Protein AF-A0A356B418-F1 (afdb_monomer)

Structure (mmCIF, N/CA/C/O backbone):
data_AF-A0A356B418-F1
#
_entry.id   AF-A0A356B418-F1
#
loop_
_atom_site.group_PDB
_atom_site.id
_atom_site.type_symbol
_atom_site.label_atom_id
_atom_site.label_alt_id
_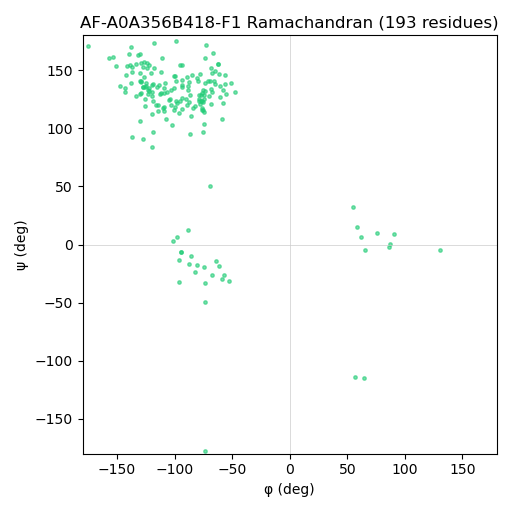atom_site.label_comp_id
_atom_site.label_asym_id
_atom_site.label_entity_id
_atom_site.label_seq_id
_atom_site.pdbx_PDB_ins_code
_atom_site.Cartn_x
_atom_site.Cartn_y
_atom_site.Cartn_z
_atom_site.occupancy
_atom_site.B_iso_or_equiv
_atom_site.auth_seq_id
_atom_site.auth_comp_id
_atom_site.auth_asym_id
_atom_site.auth_atom_id
_atom_site.pdbx_PDB_model_num
ATOM 1 N N . PHE A 1 1 ? 49.178 5.868 -54.371 1.00 45.69 1 PHE A N 1
ATOM 2 C CA . PHE A 1 1 ? 48.412 4.613 -54.478 1.00 45.69 1 PHE A CA 1
ATOM 3 C C . PHE A 1 1 ? 46.980 4.953 -54.836 1.00 45.69 1 PHE A C 1
ATOM 5 O O . PHE A 1 1 ? 46.261 5.491 -54.008 1.00 45.69 1 PHE A O 1
ATOM 12 N N . THR A 1 2 ? 46.600 4.719 -56.085 1.00 44.03 2 THR A N 1
ATOM 13 C CA . THR A 1 2 ? 45.225 4.860 -56.580 1.00 44.03 2 THR A CA 1
ATOM 14 C C . THR A 1 2 ? 44.569 3.477 -56.507 1.00 44.03 2 THR A C 1
ATOM 16 O O . THR A 1 2 ? 45.149 2.534 -57.048 1.00 44.03 2 THR A O 1
ATOM 19 N N . PRO A 1 3 ? 43.433 3.292 -55.813 1.00 44.28 3 PRO A N 1
ATOM 20 C CA . PRO A 1 3 ? 42.798 1.981 -55.728 1.00 44.28 3 PRO A CA 1
ATOM 21 C C . PRO A 1 3 ? 42.121 1.616 -57.060 1.00 44.28 3 PRO A C 1
ATOM 23 O O . PRO A 1 3 ? 41.514 2.466 -57.711 1.00 44.28 3 PRO A O 1
ATOM 26 N N . LEU A 1 4 ? 42.248 0.348 -57.464 1.00 53.03 4 LEU A N 1
ATOM 27 C CA . LEU A 1 4 ? 41.616 -0.218 -58.661 1.00 53.03 4 LEU A CA 1
ATOM 28 C C . LEU A 1 4 ? 40.089 -0.360 -58.474 1.00 53.03 4 LEU A C 1
ATOM 30 O O . LEU A 1 4 ? 39.650 -0.779 -57.399 1.00 53.03 4 LEU A O 1
ATOM 34 N N . PRO A 1 5 ? 39.275 -0.072 -59.508 1.00 50.38 5 PRO A N 1
ATOM 35 C CA . PRO A 1 5 ? 37.829 -0.248 -59.457 1.00 50.38 5 PRO A CA 1
ATOM 36 C C . PRO A 1 5 ? 37.455 -1.730 -59.624 1.00 50.38 5 PRO A C 1
ATOM 38 O O . PRO A 1 5 ? 37.890 -2.372 -60.577 1.00 50.38 5 PRO A O 1
ATOM 41 N N . GLY A 1 6 ? 36.632 -2.266 -58.713 1.00 58.12 6 GLY A N 1
ATOM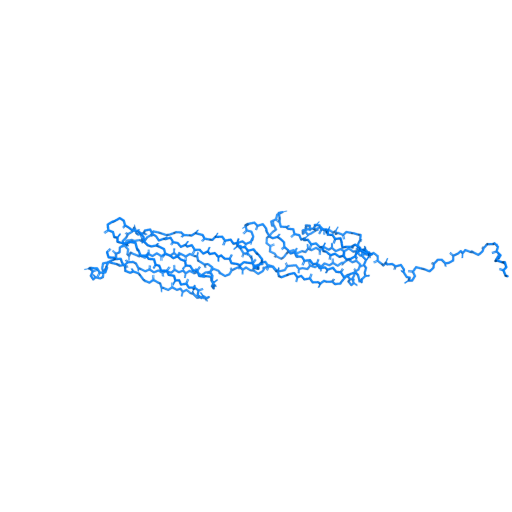 42 C CA . GLY A 1 6 ? 35.986 -3.579 -58.883 1.00 58.12 6 GLY A CA 1
ATOM 43 C C . GLY A 1 6 ? 36.087 -4.573 -57.721 1.00 58.12 6 GLY A C 1
ATOM 44 O O . GLY A 1 6 ? 35.443 -5.616 -57.779 1.00 58.12 6 GLY A O 1
ATOM 45 N N . SER A 1 7 ? 36.824 -4.283 -56.647 1.00 56.97 7 SER A N 1
ATOM 46 C CA . SER A 1 7 ? 36.767 -5.135 -55.449 1.00 56.97 7 SER A CA 1
ATOM 47 C C . SER A 1 7 ? 35.486 -4.837 -54.661 1.00 56.97 7 SER A C 1
ATOM 49 O O . SER A 1 7 ? 35.295 -3.678 -54.282 1.00 56.97 7 SER A O 1
ATOM 51 N N . PRO A 1 8 ? 34.609 -5.824 -54.377 1.00 56.62 8 PRO A N 1
ATOM 52 C CA . PRO A 1 8 ? 33.458 -5.590 -53.515 1.00 56.62 8 PRO A CA 1
ATOM 53 C C . PRO A 1 8 ? 33.968 -5.103 -52.160 1.00 56.62 8 PRO A C 1
ATOM 55 O O . PRO A 1 8 ? 34.785 -5.765 -51.514 1.00 56.62 8 PRO A O 1
ATOM 58 N N . ALA A 1 9 ? 33.521 -3.917 -51.753 1.00 60.81 9 ALA A N 1
ATOM 59 C CA . ALA A 1 9 ? 33.845 -3.370 -50.450 1.00 60.81 9 ALA A CA 1
ATOM 60 C C . ALA A 1 9 ? 33.343 -4.351 -49.380 1.00 60.81 9 ALA A C 1
ATOM 62 O O . ALA A 1 9 ? 32.140 -4.507 -49.177 1.00 60.81 9 ALA A O 1
ATOM 63 N N . LYS A 1 10 ? 34.262 -5.050 -48.706 1.00 58.66 10 LYS A N 1
ATOM 64 C CA . LYS A 1 10 ? 33.933 -5.830 -47.511 1.00 58.66 10 LYS A CA 1
ATOM 65 C C . LYS A 1 10 ? 33.735 -4.844 -46.367 1.00 58.66 10 LYS A C 1
ATOM 67 O O . LYS A 1 10 ? 34.703 -4.384 -45.768 1.00 58.66 10 LYS A O 1
ATOM 72 N N . ILE A 1 11 ? 32.485 -4.490 -46.092 1.00 61.31 11 ILE A N 1
ATOM 73 C CA . ILE A 1 11 ? 32.137 -3.703 -44.909 1.00 61.31 11 ILE A CA 1
ATOM 74 C C . ILE A 1 11 ? 32.234 -4.640 -43.701 1.00 61.31 11 ILE A C 1
ATOM 76 O O . ILE A 1 11 ? 31.478 -5.605 -43.598 1.00 61.31 11 ILE A O 1
ATOM 80 N N . SER A 1 12 ? 33.186 -4.385 -42.800 1.00 60.88 12 SER A N 1
ATOM 81 C CA . SER A 1 12 ? 33.248 -5.101 -41.524 1.00 60.88 12 SER A CA 1
ATOM 82 C C . SER A 1 12 ? 32.174 -4.557 -40.590 1.00 60.88 12 SER A C 1
ATOM 84 O O . SER A 1 12 ? 32.239 -3.405 -40.169 1.00 60.88 12 SER A O 1
ATOM 86 N N . LEU A 1 13 ? 31.205 -5.399 -40.237 1.00 63.97 13 LEU A N 1
ATOM 87 C CA . LEU A 1 13 ? 30.187 -5.097 -39.227 1.00 63.97 13 LEU A CA 1
ATOM 88 C C . LEU A 1 13 ? 30.645 -5.477 -37.809 1.00 63.97 13 LEU A C 1
ATOM 90 O O . LEU A 1 13 ? 29.834 -5.498 -36.892 1.00 63.97 13 LEU A O 1
ATOM 94 N N . SER A 1 14 ? 31.935 -5.771 -37.600 1.00 65.25 14 SER A N 1
ATOM 95 C CA . SER A 1 14 ? 32.478 -6.154 -36.285 1.00 65.25 14 SER A CA 1
ATOM 96 C C . SER A 1 14 ? 32.236 -5.106 -35.195 1.00 65.25 14 SER A C 1
ATOM 98 O O . SER A 1 14 ? 32.155 -5.458 -34.024 1.00 65.25 14 SER A O 1
ATOM 100 N N . ASN A 1 15 ? 32.100 -3.836 -35.590 1.00 62.34 15 ASN A N 1
ATOM 101 C CA . ASN A 1 15 ? 31.838 -2.706 -34.697 1.00 62.34 15 ASN A CA 1
ATOM 102 C C . ASN A 1 15 ? 30.360 -2.274 -34.711 1.00 62.34 15 ASN A C 1
ATOM 104 O O . ASN A 1 15 ? 30.017 -1.265 -34.099 1.00 62.34 15 ASN A O 1
ATOM 108 N N . ALA A 1 16 ? 29.493 -2.979 -35.447 1.00 71.69 16 ALA A N 1
ATOM 109 C CA . ALA A 1 16 ? 28.069 -2.679 -35.461 1.00 71.69 16 ALA A CA 1
ATOM 110 C C . ALA A 1 16 ? 27.441 -3.129 -34.139 1.00 71.69 16 ALA A C 1
ATOM 112 O O . ALA A 1 16 ? 27.656 -4.254 -33.681 1.00 71.69 16 ALA A O 1
ATOM 113 N N . LEU A 1 17 ? 26.646 -2.244 -33.539 1.00 82.88 17 LEU A N 1
ATOM 114 C CA . LEU A 1 17 ? 25.831 -2.582 -32.380 1.00 82.88 17 LEU A CA 1
ATOM 115 C C . LEU A 1 17 ? 24.857 -3.695 -32.776 1.00 82.88 17 LEU A C 1
ATOM 117 O O . LEU A 1 17 ? 24.149 -3.583 -33.778 1.00 82.88 17 LEU A O 1
ATOM 121 N N . LYS A 1 18 ? 24.849 -4.785 -32.009 1.00 89.12 18 LYS A N 1
ATOM 122 C CA . LYS A 1 18 ? 23.936 -5.907 -32.241 1.00 89.12 18 LYS A CA 1
ATOM 123 C C . LYS A 1 18 ? 22.558 -5.521 -31.704 1.00 89.12 18 LYS A C 1
ATOM 125 O O . LYS A 1 18 ? 22.490 -5.244 -30.509 1.00 89.12 18 LYS A O 1
ATOM 130 N N . PRO A 1 19 ? 21.492 -5.493 -32.523 1.00 92.50 19 PRO A N 1
ATOM 131 C CA . PRO A 1 19 ? 20.154 -5.163 -32.043 1.00 92.50 19 PRO A CA 1
ATOM 132 C C . PRO A 1 19 ? 19.717 -6.082 -30.900 1.00 92.50 19 PRO A C 1
ATOM 134 O O . PRO A 1 19 ? 20.057 -7.266 -30.890 1.00 92.50 19 PRO A O 1
ATOM 137 N N . ALA A 1 20 ? 18.957 -5.528 -29.962 1.00 94.25 20 ALA A N 1
ATOM 138 C CA . ALA A 1 20 ? 18.365 -6.248 -28.849 1.00 94.25 20 ALA A CA 1
ATOM 139 C C . ALA A 1 20 ? 16.929 -5.773 -28.599 1.00 94.25 20 ALA A C 1
ATOM 141 O O . ALA A 1 20 ? 16.562 -4.637 -28.920 1.00 94.25 20 ALA A O 1
ATOM 142 N N . THR A 1 21 ? 16.125 -6.652 -28.012 1.00 94.38 21 THR A N 1
ATOM 143 C CA . THR A 1 21 ? 14.784 -6.349 -27.515 1.00 94.38 21 THR A CA 1
ATOM 144 C C . THR A 1 21 ? 14.714 -6.570 -26.014 1.00 94.38 21 THR A C 1
ATOM 146 O O . THR A 1 21 ? 15.406 -7.441 -25.482 1.00 94.38 21 THR A O 1
ATOM 149 N N . LEU A 1 22 ? 13.831 -5.830 -25.352 1.00 94.19 22 LEU A N 1
ATOM 150 C CA . LEU A 1 22 ? 13.555 -5.982 -23.929 1.00 94.19 22 LEU A CA 1
ATOM 151 C C . LEU A 1 22 ? 12.058 -6.156 -23.691 1.00 94.19 22 LEU A C 1
ATOM 153 O O . LEU A 1 22 ? 11.245 -5.418 -24.245 1.00 94.19 22 LEU A O 1
ATOM 157 N N . GLN A 1 23 ? 11.708 -7.105 -22.834 1.00 94.12 23 GLN A N 1
ATOM 158 C CA . GLN A 1 23 ? 10.354 -7.297 -22.334 1.00 94.12 23 GLN A CA 1
ATOM 159 C C . GLN A 1 23 ? 10.384 -7.329 -20.808 1.00 94.12 23 GLN A C 1
ATOM 161 O O . GLN A 1 23 ? 11.222 -8.014 -20.224 1.00 94.12 23 GLN A O 1
ATOM 166 N N . PHE A 1 24 ? 9.452 -6.628 -20.168 1.00 91.75 24 PHE A N 1
ATOM 167 C CA . PHE A 1 24 ? 9.254 -6.715 -18.723 1.00 91.75 24 PHE A CA 1
ATOM 168 C C . PHE A 1 24 ? 8.032 -7.562 -18.394 1.00 91.75 24 PHE A C 1
ATOM 170 O O . PHE A 1 24 ? 6.956 -7.352 -18.955 1.00 91.75 24 PHE A O 1
ATOM 177 N N . VAL A 1 25 ? 8.170 -8.486 -17.448 1.00 90.19 25 VAL A N 1
ATOM 178 C CA . VAL A 1 25 ? 7.087 -9.397 -17.053 1.00 90.19 25 VAL A CA 1
ATOM 179 C C . VAL A 1 25 ? 6.861 -9.306 -15.549 1.00 90.19 25 VAL A C 1
ATOM 181 O O . VAL A 1 25 ? 7.764 -9.609 -14.770 1.00 90.19 25 VAL A O 1
ATOM 184 N N . TYR A 1 26 ? 5.656 -8.912 -15.130 1.00 85.44 26 TYR A N 1
ATOM 185 C CA . TYR A 1 26 ? 5.253 -8.969 -13.722 1.00 85.44 26 TYR A CA 1
ATOM 186 C C . TYR A 1 26 ? 4.844 -10.388 -13.313 1.00 85.44 26 TYR A C 1
ATOM 188 O O . TYR A 1 26 ? 4.150 -11.084 -14.054 1.00 85.44 26 TYR A O 1
ATOM 196 N N . THR A 1 27 ? 5.211 -10.803 -12.099 1.00 79.50 27 THR A N 1
ATOM 197 C CA . THR A 1 27 ? 4.768 -12.089 -11.522 1.00 79.50 27 THR A CA 1
ATOM 198 C C . THR A 1 27 ? 3.413 -12.026 -10.805 1.00 79.50 27 THR A C 1
ATOM 200 O O . THR A 1 27 ? 2.861 -13.067 -10.463 1.00 79.50 27 THR A O 1
ATOM 203 N N . ASN A 1 28 ? 2.871 -10.824 -10.590 1.00 70.31 28 ASN A N 1
ATOM 204 C CA . ASN A 1 28 ? 1.687 -10.518 -9.776 1.00 70.31 28 ASN A CA 1
ATOM 205 C C . ASN A 1 28 ? 0.695 -9.635 -10.580 1.00 70.31 28 ASN A C 1
ATOM 207 O O . ASN A 1 28 ? 1.076 -9.179 -11.660 1.00 70.31 28 ASN A O 1
ATOM 211 N N . PRO A 1 29 ? -0.589 -9.490 -10.164 1.00 60.78 29 PRO A N 1
ATOM 212 C CA . PRO A 1 29 ? -1.687 -9.067 -11.034 1.00 60.78 29 PRO A CA 1
ATOM 213 C C . PRO A 1 29 ? -1.399 -7.795 -11.824 1.00 60.78 29 PRO A C 1
ATOM 215 O O . PRO A 1 29 ? -0.821 -6.834 -11.335 1.00 60.78 29 PRO A O 1
ATOM 218 N N . LYS A 1 30 ? -1.828 -7.839 -13.083 1.00 63.91 30 LYS A N 1
ATOM 219 C CA . LYS A 1 30 ? -1.537 -6.843 -14.105 1.00 63.91 30 LYS A CA 1
ATOM 220 C C . LYS A 1 30 ? -2.572 -5.733 -14.033 1.00 63.91 30 LYS A C 1
ATOM 222 O O . LYS A 1 30 ? -3.645 -5.865 -14.625 1.00 63.91 30 LYS A O 1
ATOM 227 N N . ASN A 1 31 ? -2.271 -4.649 -13.328 1.00 74.88 31 ASN A N 1
ATOM 228 C CA . ASN A 1 31 ? -3.012 -3.422 -13.566 1.00 74.88 31 ASN A CA 1
ATOM 229 C C . ASN A 1 31 ? -2.545 -2.799 -14.896 1.00 74.88 31 ASN A C 1
ATOM 231 O O . ASN A 1 31 ? -1.346 -2.576 -15.065 1.00 74.88 31 ASN A O 1
ATOM 235 N N . PRO A 1 32 ? -3.452 -2.512 -15.849 1.00 75.50 32 PRO A N 1
ATOM 236 C CA . PRO A 1 32 ? -3.086 -1.923 -17.140 1.00 75.50 32 PRO A CA 1
ATOM 237 C C . PRO A 1 32 ? -2.486 -0.512 -17.033 1.00 75.50 32 PRO A C 1
ATOM 239 O O . PRO A 1 32 ? -1.927 -0.018 -18.009 1.00 75.50 32 PRO A O 1
ATOM 242 N N . TYR A 1 33 ? -2.611 0.146 -15.878 1.00 81.00 33 TYR A N 1
ATOM 243 C CA . TYR A 1 33 ? -2.051 1.472 -15.622 1.00 81.00 33 TYR A CA 1
ATOM 244 C C . TYR A 1 33 ? -0.674 1.436 -14.954 1.00 81.00 33 TYR A C 1
ATOM 246 O O . TYR A 1 33 ? -0.038 2.480 -14.837 1.00 81.00 33 TYR A O 1
ATOM 254 N N . THR A 1 34 ? -0.198 0.256 -14.556 1.00 85.62 34 THR A N 1
ATOM 255 C CA . THR A 1 34 ? 1.169 0.067 -14.074 1.00 85.62 34 THR A CA 1
ATOM 256 C C . THR A 1 34 ? 2.129 0.120 -15.264 1.00 85.62 34 THR A C 1
ATOM 258 O O . THR A 1 34 ? 1.938 -0.575 -16.266 1.00 85.62 34 THR A O 1
ATOM 261 N N . TYR A 1 35 ? 3.166 0.948 -15.165 1.00 89.25 35 TYR A N 1
ATOM 262 C CA . TYR A 1 35 ? 4.149 1.146 -16.232 1.00 89.25 35 TYR A CA 1
ATOM 263 C C . TYR A 1 35 ? 5.572 1.212 -15.679 1.00 89.25 35 TYR A C 1
ATOM 265 O O . TYR A 1 35 ? 5.805 1.264 -14.471 1.00 89.25 35 TYR A O 1
ATOM 273 N N . ILE A 1 36 ? 6.543 1.190 -16.586 1.00 92.06 36 ILE A N 1
ATOM 274 C CA . ILE A 1 36 ? 7.968 1.208 -16.272 1.00 92.06 36 ILE A CA 1
ATOM 275 C C . ILE A 1 36 ? 8.601 2.365 -17.032 1.00 92.06 36 ILE A C 1
ATOM 277 O O . ILE A 1 36 ? 8.468 2.435 -18.255 1.00 92.06 36 ILE A O 1
ATOM 281 N N . ASP A 1 37 ? 9.295 3.269 -16.342 1.00 93.00 37 ASP A N 1
ATOM 282 C CA . ASP A 1 37 ? 10.153 4.245 -17.010 1.00 93.00 37 ASP A CA 1
ATOM 283 C C . ASP A 1 37 ? 11.558 3.661 -17.163 1.00 93.00 37 ASP A C 1
ATOM 285 O O . ASP A 1 37 ? 12.224 3.309 -16.196 1.00 93.00 37 ASP A O 1
ATOM 289 N N . CYS A 1 38 ? 12.016 3.538 -18.404 1.00 94.31 38 CYS A N 1
ATOM 290 C CA . CYS A 1 38 ? 13.364 3.096 -18.736 1.00 94.31 38 CYS A CA 1
ATOM 291 C C . CYS A 1 38 ? 14.195 4.294 -19.180 1.00 94.31 38 CYS A C 1
ATOM 293 O O . CYS A 1 38 ? 13.840 4.981 -20.139 1.00 94.31 38 CYS A O 1
ATOM 295 N N . LYS A 1 39 ? 15.325 4.517 -18.515 1.00 95.12 39 LYS A N 1
ATOM 296 C CA . LYS A 1 39 ? 16.284 5.584 -18.794 1.00 95.12 39 LYS A CA 1
ATOM 297 C C . LYS A 1 39 ? 17.581 4.987 -19.311 1.00 95.12 39 LYS A C 1
ATOM 299 O O . LYS A 1 39 ? 18.140 4.081 -18.697 1.00 95.12 39 LYS A O 1
ATOM 304 N N . TYR A 1 40 ? 18.073 5.493 -20.433 1.00 93.50 40 TYR A N 1
ATOM 305 C CA . TYR A 1 40 ? 19.336 5.038 -21.008 1.00 93.50 40 TYR A CA 1
ATOM 306 C C . TYR A 1 40 ? 20.030 6.141 -21.795 1.00 93.50 40 TYR A C 1
ATOM 308 O O . TYR A 1 40 ? 19.403 7.042 -22.359 1.00 93.50 40 TYR A O 1
ATOM 316 N N . GLN A 1 41 ? 21.353 6.043 -21.879 1.00 90.94 41 GLN A N 1
ATOM 317 C CA . GLN A 1 41 ? 22.152 6.973 -22.658 1.00 90.94 41 GLN A CA 1
ATOM 318 C C . GLN A 1 41 ? 22.080 6.616 -24.149 1.00 90.94 41 GLN A C 1
ATOM 320 O O . GLN A 1 41 ? 22.416 5.504 -24.553 1.00 90.94 41 GLN A O 1
ATOM 325 N N . ASN A 1 42 ? 21.693 7.579 -24.984 1.00 85.12 42 ASN A N 1
ATOM 326 C CA . ASN A 1 42 ? 21.793 7.495 -26.438 1.00 85.12 42 ASN A CA 1
ATOM 327 C C . ASN A 1 42 ? 22.704 8.620 -26.952 1.00 85.12 42 ASN A C 1
ATOM 329 O O . ASN A 1 42 ? 22.305 9.782 -27.091 1.00 85.12 42 ASN A O 1
ATOM 333 N N . GLY A 1 43 ? 23.975 8.285 -27.180 1.00 83.50 43 GLY A N 1
ATOM 334 C CA . GLY A 1 43 ? 25.006 9.266 -27.510 1.00 83.50 43 GLY A CA 1
ATOM 335 C C . GLY A 1 43 ? 25.239 10.242 -26.355 1.00 83.50 43 GLY A C 1
ATOM 336 O O . GLY A 1 43 ? 25.716 9.850 -25.295 1.00 83.50 43 GLY A O 1
ATOM 337 N N . LYS A 1 44 ? 24.922 11.527 -26.556 1.00 86.38 44 LYS A N 1
ATOM 338 C CA . LYS A 1 44 ? 25.053 12.576 -25.524 1.00 86.38 44 LYS A CA 1
ATOM 339 C C . LYS A 1 44 ? 23.763 12.842 -24.743 1.00 86.38 44 LYS A C 1
ATOM 341 O O . LYS A 1 44 ? 23.803 13.611 -23.788 1.00 86.38 44 LYS A O 1
ATOM 346 N N . TYR A 1 45 ? 22.650 12.227 -25.131 1.00 88.19 45 TYR A N 1
ATOM 347 C CA . TYR A 1 45 ? 21.343 12.496 -24.545 1.00 88.19 45 TYR A CA 1
ATOM 348 C C . TYR A 1 45 ? 20.882 11.329 -23.679 1.00 88.19 45 TYR A C 1
ATOM 350 O O . TYR A 1 45 ? 21.027 10.171 -24.069 1.00 88.19 45 TYR A O 1
ATOM 358 N N . MET A 1 46 ? 20.282 11.650 -22.535 1.00 92.62 46 MET A N 1
ATOM 359 C CA . MET A 1 46 ? 19.506 10.690 -21.762 1.00 92.62 46 MET A CA 1
ATOM 360 C C . MET A 1 46 ? 18.132 10.551 -22.416 1.00 92.62 46 MET A C 1
ATOM 362 O O . MET A 1 46 ? 17.438 11.549 -22.608 1.00 92.62 46 MET A O 1
ATOM 366 N N . GLN A 1 47 ? 17.756 9.331 -22.777 1.00 92.69 47 GLN A N 1
ATOM 367 C CA . GLN A 1 47 ? 16.428 9.005 -23.284 1.00 92.69 47 GLN A CA 1
ATOM 368 C C . GLN A 1 47 ? 15.590 8.406 -22.163 1.00 92.69 47 GLN A C 1
ATOM 370 O O . GLN A 1 47 ? 16.121 7.697 -21.312 1.00 92.69 47 GLN A O 1
ATOM 375 N N . THR A 1 48 ? 14.289 8.695 -22.166 1.00 93.25 48 THR A N 1
ATOM 376 C CA . THR A 1 48 ? 13.303 8.044 -21.292 1.00 93.25 48 THR A CA 1
ATOM 377 C C . THR A 1 48 ? 12.223 7.422 -22.163 1.00 93.25 48 THR A C 1
ATOM 379 O O . THR A 1 48 ? 11.681 8.093 -23.040 1.00 93.25 48 THR A O 1
ATOM 382 N N . VAL A 1 49 ? 11.922 6.148 -21.930 1.00 90.81 49 VAL A N 1
ATOM 383 C CA . VAL A 1 49 ? 10.869 5.404 -22.626 1.00 90.81 49 VAL A CA 1
ATOM 384 C C . VAL A 1 49 ? 9.925 4.821 -21.587 1.00 90.81 49 VAL A C 1
ATOM 386 O O . VAL A 1 49 ? 10.373 4.285 -20.577 1.00 90.81 49 VAL A O 1
ATOM 389 N N . TYR A 1 50 ? 8.626 4.931 -21.846 1.00 89.94 50 TYR A N 1
ATOM 390 C CA . TYR A 1 50 ? 7.590 4.312 -21.029 1.00 89.94 50 TYR A CA 1
ATOM 391 C C . TYR A 1 50 ? 7.241 2.960 -21.625 1.00 89.94 50 TYR A C 1
ATOM 393 O O . TYR A 1 50 ? 6.945 2.866 -22.816 1.00 89.94 50 TYR A O 1
ATOM 401 N N . VAL A 1 51 ? 7.310 1.931 -20.795 1.00 87.44 51 VAL A N 1
ATOM 402 C CA . VAL A 1 51 ? 7.129 0.544 -21.196 1.00 87.44 51 VAL A CA 1
ATOM 403 C C . VAL A 1 51 ? 6.004 -0.069 -20.378 1.00 87.44 51 VAL A C 1
ATOM 405 O O . VAL A 1 51 ? 5.984 0.063 -19.152 1.00 87.44 51 VAL A O 1
ATOM 408 N N . TYR A 1 52 ? 5.093 -0.765 -21.050 1.00 84.12 52 TYR A N 1
ATOM 409 C CA . TYR A 1 52 ? 4.083 -1.588 -20.396 1.00 84.12 52 TYR A CA 1
ATOM 410 C C . TYR A 1 52 ? 4.549 -3.041 -20.311 1.00 84.12 52 TYR A C 1
ATOM 412 O O . TYR A 1 52 ? 5.381 -3.508 -21.095 1.00 84.12 52 TYR A O 1
ATOM 420 N N . SER A 1 53 ? 4.033 -3.770 -19.324 1.00 82.38 53 SER A N 1
ATOM 421 C CA . SER A 1 53 ? 4.391 -5.178 -19.162 1.00 82.38 53 SER A CA 1
ATOM 422 C C . SER A 1 53 ? 3.920 -6.021 -20.337 1.00 82.38 53 SER A C 1
ATOM 424 O O . SER A 1 53 ? 2.911 -5.731 -20.972 1.00 82.38 53 SER A O 1
ATOM 426 N N . ASP A 1 54 ? 4.682 -7.077 -20.606 1.00 85.00 54 ASP A N 1
ATOM 427 C CA . ASP A 1 54 ? 4.516 -8.024 -21.701 1.00 85.00 54 ASP A CA 1
ATOM 428 C C . ASP A 1 54 ? 4.717 -7.432 -23.104 1.00 85.00 54 ASP A C 1
ATOM 430 O O . ASP A 1 54 ? 4.764 -8.194 -24.071 1.00 85.00 54 ASP A O 1
ATOM 434 N N . GLU A 1 55 ? 4.930 -6.123 -23.241 1.00 88.81 55 GLU A N 1
ATOM 435 C CA . GLU A 1 55 ? 5.300 -5.522 -24.517 1.00 88.81 55 GLU A CA 1
ATOM 436 C C . GLU A 1 55 ? 6.769 -5.801 -24.851 1.00 88.81 55 GLU A C 1
ATOM 438 O O . GLU A 1 55 ? 7.679 -5.632 -24.032 1.00 88.81 55 GLU A O 1
ATOM 443 N N . VAL A 1 56 ? 7.010 -6.226 -26.092 1.00 92.62 56 VAL A N 1
ATOM 444 C CA . VAL A 1 56 ? 8.363 -6.399 -26.621 1.00 92.62 56 VAL A CA 1
ATOM 445 C C . VAL A 1 56 ? 8.837 -5.063 -27.170 1.00 92.62 56 VAL A C 1
ATOM 447 O O . VAL A 1 56 ? 8.366 -4.591 -28.205 1.00 92.62 56 VAL A O 1
ATOM 450 N N . ASN A 1 57 ? 9.804 -4.468 -26.486 1.00 91.12 57 ASN A N 1
ATOM 451 C CA . ASN A 1 57 ? 10.355 -3.171 -26.835 1.00 91.12 57 ASN A CA 1
ATOM 452 C C . ASN A 1 57 ? 11.592 -3.352 -27.709 1.00 91.12 57 ASN A C 1
ATOM 454 O O . ASN A 1 57 ? 12.451 -4.197 -27.443 1.00 91.12 57 ASN A O 1
ATOM 458 N N . THR A 1 58 ? 11.670 -2.558 -28.772 1.00 91.38 58 THR A N 1
ATOM 459 C CA . THR A 1 58 ? 12.710 -2.640 -29.805 1.00 91.38 58 THR A CA 1
ATOM 460 C C . THR A 1 58 ? 13.519 -1.342 -29.857 1.00 91.38 58 THR A C 1
ATOM 462 O O . THR A 1 58 ? 13.185 -0.367 -29.190 1.00 91.38 58 THR A O 1
ATOM 465 N N . GLY A 1 59 ? 14.592 -1.315 -30.654 1.00 87.81 59 GLY A N 1
ATOM 466 C CA . GLY A 1 59 ? 15.450 -0.130 -30.796 1.00 87.81 59 GLY A CA 1
ATOM 467 C C . GLY A 1 59 ? 16.622 -0.075 -29.812 1.00 87.81 59 GLY A C 1
ATOM 468 O O . GLY A 1 59 ? 17.328 0.932 -29.766 1.00 87.81 59 GLY A O 1
ATOM 469 N N . PHE A 1 60 ? 16.853 -1.160 -29.072 1.00 91.69 60 PHE A N 1
ATOM 470 C CA . PHE A 1 60 ? 17.998 -1.321 -28.182 1.00 91.69 60 PHE A CA 1
ATOM 471 C C . PHE A 1 60 ? 19.115 -2.140 -28.830 1.00 91.69 60 PHE A C 1
ATOM 473 O O . PHE A 1 60 ? 18.969 -2.673 -29.936 1.00 91.69 60 PHE A O 1
ATOM 480 N N . TYR A 1 61 ? 20.242 -2.260 -28.132 1.00 92.50 61 TYR A N 1
ATOM 481 C CA . TYR A 1 61 ? 21.371 -3.076 -28.566 1.00 92.50 61 TYR A CA 1
ATOM 482 C C . TYR A 1 61 ? 22.050 -3.820 -27.412 1.00 92.50 61 TYR A C 1
ATOM 484 O O . TYR A 1 61 ? 22.031 -3.386 -26.264 1.00 92.50 61 TYR A O 1
ATOM 492 N N . MET A 1 62 ? 22.689 -4.948 -27.722 1.00 94.06 62 MET A N 1
ATOM 493 C CA . MET A 1 62 ? 23.456 -5.723 -26.747 1.00 94.06 62 MET A CA 1
ATOM 494 C C . MET A 1 62 ? 24.610 -4.886 -26.174 1.00 94.06 62 MET A C 1
ATOM 496 O O . MET A 1 62 ? 25.339 -4.226 -26.916 1.00 94.06 62 MET A O 1
ATOM 500 N N . GLY A 1 63 ? 24.802 -4.954 -24.860 1.00 92.44 63 GLY A N 1
ATOM 501 C CA . GLY A 1 63 ? 25.749 -4.154 -24.088 1.00 92.44 63 GLY A CA 1
ATOM 502 C C . GLY A 1 63 ? 25.201 -2.794 -23.653 1.00 92.44 63 GLY A C 1
ATOM 503 O O . GLY A 1 63 ? 25.909 -2.057 -22.972 1.00 92.44 63 GLY A O 1
ATOM 504 N N . GLN A 1 64 ? 23.968 -2.441 -24.030 1.00 92.75 64 GLN A N 1
ATOM 505 C CA . GLN A 1 64 ? 23.337 -1.207 -23.579 1.00 92.75 64 GLN A CA 1
ATOM 506 C C . GLN A 1 64 ? 22.983 -1.295 -22.095 1.00 92.75 64 GLN A C 1
ATOM 508 O O . GLN A 1 64 ? 22.319 -2.237 -21.664 1.00 92.75 64 GLN A O 1
ATOM 513 N N . GLU A 1 65 ? 23.427 -0.303 -21.332 1.00 95.62 65 GLU A N 1
ATOM 514 C CA . GLU A 1 65 ? 23.045 -0.121 -19.937 1.00 95.62 65 GLU A CA 1
ATOM 515 C C . GLU A 1 65 ? 21.781 0.732 -19.853 1.00 95.62 65 GLU A C 1
ATOM 517 O O . GLU A 1 65 ? 21.647 1.740 -20.557 1.00 95.62 65 GLU A O 1
ATOM 522 N N . MET A 1 66 ? 20.854 0.315 -18.997 1.00 94.69 66 MET A N 1
ATOM 523 C CA . MET A 1 66 ? 19.609 1.021 -18.752 1.00 94.69 66 MET A CA 1
ATOM 524 C C . MET A 1 66 ? 19.243 0.950 -17.282 1.00 94.69 66 MET A C 1
ATOM 526 O O . MET A 1 66 ? 19.430 -0.076 -16.633 1.00 94.69 66 MET A O 1
ATOM 530 N N . THR A 1 67 ? 18.641 2.017 -16.791 1.00 96.00 67 THR A N 1
ATOM 531 C CA . THR A 1 67 ? 18.054 2.079 -15.460 1.00 96.00 67 THR A CA 1
ATOM 532 C C . THR A 1 67 ? 16.542 2.113 -15.600 1.00 96.00 67 THR A C 1
ATOM 534 O O . THR A 1 67 ? 16.032 2.838 -16.451 1.00 96.00 67 THR A O 1
ATOM 537 N N . TYR A 1 68 ? 15.817 1.333 -14.806 1.00 94.62 68 TYR A N 1
ATOM 538 C CA . TYR A 1 68 ? 14.362 1.320 -14.838 1.00 94.62 68 TYR A CA 1
ATOM 539 C C . TYR A 1 68 ? 13.749 1.462 -13.448 1.00 94.62 68 TYR A C 1
ATOM 541 O O . TYR A 1 68 ? 14.289 0.956 -12.459 1.00 94.62 68 TYR A O 1
ATOM 549 N N . GLN A 1 69 ? 12.590 2.114 -13.391 1.00 93.50 69 GLN A N 1
ATOM 550 C CA . GLN A 1 69 ? 11.764 2.209 -12.198 1.00 93.50 69 GLN A CA 1
ATOM 551 C C . GLN A 1 69 ? 10.315 1.828 -12.526 1.00 93.50 69 GLN A C 1
ATOM 553 O O . GLN A 1 69 ? 9.782 2.079 -13.605 1.00 93.50 69 GLN A O 1
ATOM 558 N N . VAL A 1 70 ? 9.701 1.107 -11.593 1.00 92.25 70 VAL A N 1
ATOM 559 C CA . VAL A 1 70 ? 8.310 0.664 -11.699 1.00 92.25 70 VAL A CA 1
ATOM 560 C C . VAL A 1 70 ? 7.415 1.752 -11.131 1.00 92.25 70 VAL A C 1
ATOM 562 O O . VAL A 1 70 ? 7.738 2.321 -10.092 1.00 92.25 70 VAL A O 1
ATOM 565 N N . HIS A 1 71 ? 6.282 1.994 -11.781 1.00 90.31 71 HIS A N 1
ATOM 566 C CA . HIS A 1 71 ? 5.219 2.880 -11.319 1.00 90.31 71 HIS A CA 1
ATOM 567 C C . HIS A 1 71 ? 3.953 2.051 -11.175 1.00 90.31 71 HIS A C 1
ATOM 569 O O . HIS A 1 71 ? 3.430 1.546 -12.167 1.00 90.31 71 HIS A O 1
ATOM 575 N N . LEU A 1 72 ? 3.503 1.869 -9.936 1.00 89.31 72 LEU A N 1
ATOM 576 C CA . LEU A 1 72 ? 2.270 1.150 -9.628 1.00 89.31 72 LEU A CA 1
ATOM 577 C C . LEU A 1 72 ? 1.097 2.127 -9.624 1.00 89.31 72 LEU A C 1
ATOM 579 O O . LEU A 1 72 ? 1.236 3.258 -9.159 1.00 89.31 72 LEU A O 1
ATOM 583 N N . ASP A 1 73 ? -0.065 1.682 -10.092 1.00 88.31 73 ASP A N 1
ATOM 584 C CA . ASP A 1 73 ? -1.300 2.437 -9.892 1.00 88.31 73 ASP A CA 1
ATOM 585 C C . ASP A 1 73 ? -1.699 2.478 -8.403 1.00 88.31 73 ASP A C 1
ATOM 587 O O . ASP A 1 73 ? -1.257 1.651 -7.608 1.00 88.31 73 ASP A O 1
ATOM 591 N N . ASP A 1 74 ? -2.612 3.375 -8.026 1.00 86.50 74 ASP A N 1
ATOM 592 C CA . ASP A 1 74 ? -3.083 3.533 -6.641 1.00 86.50 74 ASP A CA 1
ATOM 593 C C . ASP A 1 74 ? -3.587 2.237 -5.980 1.00 86.50 74 ASP A C 1
ATOM 595 O O . ASP A 1 74 ? -3.502 2.086 -4.755 1.00 86.50 74 ASP A O 1
ATOM 599 N N . THR A 1 75 ? -4.159 1.313 -6.756 1.00 88.75 75 THR A N 1
ATOM 600 C CA . THR A 1 75 ? -4.671 0.033 -6.251 1.00 88.75 75 THR A CA 1
ATOM 601 C C . THR A 1 75 ? -3.527 -0.910 -5.911 1.00 88.75 75 THR A C 1
ATOM 603 O O . THR A 1 75 ? -3.501 -1.463 -4.806 1.00 88.75 75 THR A O 1
ATOM 606 N N . ASP A 1 76 ? -2.575 -1.084 -6.830 1.00 89.88 76 ASP A N 1
ATOM 607 C CA . ASP A 1 76 ? -1.421 -1.955 -6.626 1.00 89.88 76 ASP A CA 1
ATOM 608 C C . ASP A 1 76 ? -0.413 -1.347 -5.652 1.00 89.88 76 ASP A C 1
ATOM 610 O O . ASP A 1 76 ? 0.158 -2.079 -4.846 1.00 89.88 76 ASP A O 1
ATOM 614 N N . LEU A 1 77 ? -0.266 -0.020 -5.620 1.00 90.75 77 LEU A N 1
ATOM 615 C CA . LEU A 1 77 ? 0.605 0.702 -4.690 1.00 90.75 77 LEU A CA 1
ATOM 616 C C . LEU A 1 77 ? 0.239 0.443 -3.221 1.00 90.75 77 LEU A C 1
ATOM 618 O O . LEU A 1 77 ? 1.109 0.475 -2.352 1.00 90.75 77 LEU A O 1
ATOM 622 N N . LYS A 1 78 ? -1.041 0.169 -2.941 1.00 92.06 78 LYS A N 1
ATOM 623 C CA . LYS A 1 78 ? -1.531 -0.208 -1.605 1.00 92.06 78 LYS A CA 1
ATOM 624 C C . LYS A 1 78 ? -1.320 -1.692 -1.305 1.00 92.06 78 LYS A C 1
ATOM 626 O O . LYS A 1 78 ? -1.253 -2.089 -0.152 1.00 92.06 78 LYS A O 1
ATOM 631 N N . ARG A 1 79 ? -1.208 -2.543 -2.323 1.00 91.44 79 ARG A N 1
ATOM 632 C CA . ARG A 1 79 ? -1.092 -4.001 -2.152 1.00 91.44 79 ARG A CA 1
ATOM 633 C C . ARG A 1 79 ? 0.346 -4.488 -2.168 1.00 91.44 79 ARG A C 1
ATOM 635 O O . ARG A 1 79 ? 0.656 -5.459 -1.481 1.00 91.44 79 ARG A O 1
ATOM 642 N N . TYR A 1 80 ? 1.204 -3.817 -2.924 1.00 92.06 80 TYR A N 1
ATOM 643 C CA . TYR A 1 80 ? 2.569 -4.229 -3.191 1.00 92.06 80 TYR A CA 1
ATOM 644 C C . TYR A 1 80 ? 3.566 -3.125 -2.861 1.00 92.06 80 TYR A C 1
ATOM 646 O O . TYR A 1 80 ? 3.332 -1.938 -3.091 1.00 92.06 80 TYR A O 1
ATOM 654 N N . LYS A 1 81 ? 4.723 -3.536 -2.357 1.00 91.81 81 LYS A N 1
ATOM 655 C CA . LYS A 1 81 ? 5.877 -2.667 -2.193 1.00 91.81 81 LYS A CA 1
ATOM 656 C C . LYS A 1 81 ? 6.418 -2.286 -3.565 1.00 91.81 81 LYS A C 1
ATOM 658 O O . LYS A 1 81 ? 6.607 -3.145 -4.428 1.00 91.81 81 LYS A O 1
ATOM 663 N N . LEU A 1 82 ? 6.694 -1.001 -3.735 1.00 91.12 82 LEU A N 1
ATOM 664 C CA . LEU A 1 82 ? 7.337 -0.452 -4.9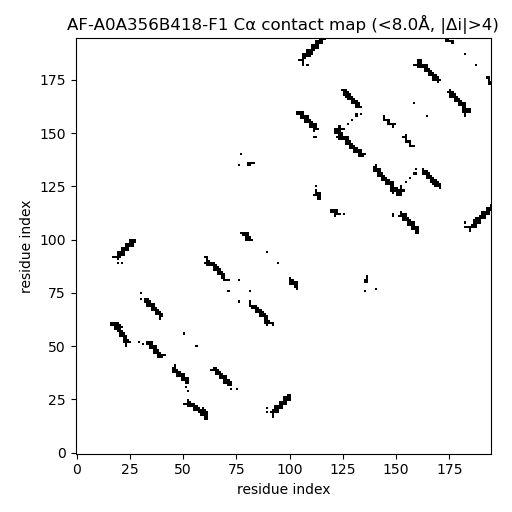12 1.00 91.12 82 LEU A CA 1
ATOM 665 C C . LEU A 1 82 ? 8.793 -0.940 -4.944 1.00 91.12 82 LEU A C 1
ATOM 667 O O . LEU A 1 82 ? 9.538 -0.676 -3.993 1.00 91.12 82 LEU A O 1
ATOM 671 N N . PRO A 1 83 ? 9.221 -1.652 -6.001 1.00 90.06 83 PRO A N 1
ATOM 672 C CA . PRO A 1 83 ? 10.615 -2.037 -6.151 1.00 90.06 83 PRO A CA 1
ATOM 673 C C . PRO A 1 83 ? 11.518 -0.804 -6.238 1.00 90.06 83 PRO A C 1
ATOM 675 O O . PRO A 1 83 ? 11.140 0.220 -6.811 1.00 90.06 83 PRO A O 1
ATOM 678 N N . ALA A 1 84 ? 12.733 -0.921 -5.707 1.00 91.31 84 ALA A N 1
ATOM 679 C CA . ALA A 1 84 ? 13.761 0.087 -5.928 1.00 91.31 84 ALA A CA 1
ATOM 680 C C . ALA A 1 84 ? 14.119 0.181 -7.422 1.00 91.31 84 ALA A C 1
ATOM 682 O O . ALA A 1 84 ? 13.970 -0.785 -8.176 1.00 91.31 84 ALA A O 1
ATOM 683 N N . GLU A 1 85 ? 14.626 1.345 -7.825 1.00 93.94 85 GLU A N 1
ATOM 684 C CA . GLU A 1 85 ? 15.210 1.536 -9.152 1.00 93.94 85 GLU A CA 1
ATOM 685 C C . GLU A 1 85 ? 16.335 0.511 -9.387 1.00 93.94 85 GLU A C 1
ATOM 687 O O . GLU A 1 85 ? 17.138 0.233 -8.490 1.00 93.94 85 GLU A O 1
ATOM 692 N N . LYS A 1 86 ? 16.387 -0.068 -10.591 1.00 94.75 86 LYS A N 1
ATOM 693 C CA . LYS A 1 86 ? 17.369 -1.097 -10.948 1.00 94.75 86 LYS A CA 1
ATOM 694 C C . LYS A 1 86 ? 18.069 -0.754 -12.255 1.00 94.75 86 LYS A C 1
ATOM 696 O O . LYS A 1 86 ? 17.434 -0.341 -13.221 1.00 94.75 86 LYS A O 1
ATOM 701 N N . THR A 1 87 ? 19.373 -1.001 -12.302 1.00 96.62 87 THR A N 1
ATOM 702 C CA . THR A 1 87 ? 20.175 -0.926 -13.528 1.00 96.62 87 THR A CA 1
ATOM 703 C C . THR A 1 87 ? 20.409 -2.322 -14.092 1.00 96.62 87 THR A C 1
ATOM 705 O O . THR A 1 87 ? 20.738 -3.256 -13.358 1.00 96.62 87 THR A O 1
ATOM 708 N N . ILE A 1 88 ? 20.239 -2.462 -15.403 1.00 95.56 88 ILE A N 1
ATOM 709 C CA . ILE A 1 88 ? 20.482 -3.684 -16.166 1.00 95.56 88 ILE A CA 1
ATOM 710 C C . ILE A 1 88 ? 21.378 -3.392 -17.367 1.00 95.56 88 ILE A C 1
ATOM 712 O O . ILE A 1 88 ? 21.413 -2.279 -17.890 1.00 95.56 88 ILE A O 1
ATOM 716 N N . THR A 1 89 ? 22.066 -4.423 -17.844 1.00 96.00 89 THR A N 1
ATOM 717 C CA . THR A 1 89 ? 22.756 -4.414 -19.135 1.00 96.00 89 THR A CA 1
ATOM 718 C C . THR A 1 89 ? 22.093 -5.439 -20.041 1.00 96.00 89 THR A C 1
ATOM 720 O O . THR A 1 89 ? 21.822 -6.555 -19.599 1.00 96.00 89 THR A O 1
ATOM 723 N N . LEU A 1 90 ? 21.838 -5.080 -21.301 1.00 94.81 90 LEU A N 1
ATOM 724 C CA . LEU A 1 90 ? 21.265 -6.009 -22.271 1.00 94.81 90 LEU A CA 1
ATOM 725 C C . LEU A 1 90 ? 22.313 -7.029 -22.727 1.00 94.81 90 LEU A C 1
ATOM 727 O O . LEU A 1 90 ? 23.196 -6.698 -23.515 1.00 94.81 90 LEU A O 1
ATOM 731 N N . THR A 1 91 ? 22.250 -8.263 -22.241 1.00 94.69 91 THR A N 1
ATOM 732 C CA . THR A 1 91 ? 23.238 -9.311 -22.561 1.00 94.69 91 THR A CA 1
ATOM 733 C C . THR A 1 91 ? 22.806 -10.233 -23.687 1.00 94.69 91 THR A C 1
ATOM 735 O O . THR A 1 91 ? 23.649 -10.930 -24.249 1.00 94.69 91 THR A O 1
ATOM 738 N N . ASP A 1 92 ? 21.527 -10.188 -24.056 1.00 94.19 92 ASP A N 1
ATOM 739 C CA . ASP A 1 92 ? 20.899 -11.071 -25.034 1.00 94.19 92 ASP A CA 1
ATOM 740 C C . ASP A 1 92 ? 20.181 -10.280 -26.134 1.00 94.19 92 ASP A C 1
ATOM 742 O O . ASP A 1 92 ? 19.790 -9.128 -25.950 1.00 94.19 92 ASP A O 1
ATOM 746 N N . GLN A 1 93 ? 19.987 -10.904 -27.302 1.00 93.31 93 GLN A N 1
ATOM 747 C CA . GLN A 1 93 ? 19.211 -10.298 -28.397 1.00 93.31 93 GLN A CA 1
ATOM 748 C C . GLN A 1 93 ? 17.724 -10.157 -28.049 1.00 93.31 93 GLN A C 1
ATOM 750 O O . GLN A 1 93 ? 17.048 -9.282 -28.584 1.00 93.31 93 GLN A O 1
ATOM 755 N N . SER A 1 94 ? 17.220 -11.002 -27.150 1.00 95.88 94 SER A N 1
ATOM 756 C CA . SER A 1 94 ? 15.859 -10.937 -26.627 1.00 95.88 94 SER A CA 1
ATOM 757 C C . SER A 1 94 ? 15.896 -11.177 -25.128 1.00 95.88 94 SER A C 1
ATOM 759 O O . SER A 1 94 ? 15.889 -12.318 -24.674 1.00 95.88 94 SER A O 1
ATOM 761 N N . GLN A 1 95 ? 15.983 -10.089 -24.368 1.00 95.44 95 GLN A N 1
ATOM 762 C CA . GLN A 1 95 ? 16.063 -10.131 -22.916 1.00 95.44 95 GLN A CA 1
ATOM 763 C C . GLN A 1 95 ? 14.673 -10.005 -22.292 1.00 95.44 95 GLN A C 1
ATOM 765 O O . GLN A 1 95 ? 13.863 -9.174 -22.707 1.00 95.44 95 GLN A O 1
ATOM 770 N N . ILE A 1 96 ? 14.421 -10.818 -21.267 1.00 95.06 96 ILE A N 1
ATOM 771 C CA . ILE A 1 96 ? 13.221 -10.744 -20.436 1.00 95.06 96 ILE A CA 1
ATOM 772 C C . ILE A 1 96 ? 13.657 -10.353 -19.029 1.00 95.06 96 ILE A C 1
ATOM 774 O O . ILE A 1 96 ? 14.414 -11.080 -18.389 1.00 95.06 96 ILE A O 1
ATOM 778 N N . GLU A 1 97 ? 13.155 -9.225 -18.542 1.00 94.38 97 GLU A N 1
ATOM 779 C CA . GLU A 1 97 ? 13.339 -8.786 -17.165 1.00 94.38 97 GLU A CA 1
ATOM 780 C C . GLU A 1 97 ? 12.077 -9.113 -16.364 1.00 94.38 97 GLU A C 1
ATOM 782 O O . GLU A 1 97 ? 10.986 -8.606 -16.631 1.00 94.38 97 GLU A O 1
ATOM 787 N N . THR A 1 98 ? 12.212 -9.997 -15.378 1.00 92.44 98 THR A N 1
ATOM 788 C CA . THR A 1 98 ? 11.092 -10.371 -14.509 1.00 92.44 98 THR A CA 1
ATOM 789 C C . THR A 1 98 ? 11.037 -9.443 -13.305 1.00 92.44 98 THR A C 1
ATOM 791 O O . THR A 1 98 ? 12.004 -9.338 -12.552 1.00 92.44 98 THR A O 1
ATOM 794 N N . ILE A 1 99 ? 9.886 -8.812 -13.086 1.00 90.44 99 ILE A N 1
ATOM 795 C CA . ILE A 1 99 ? 9.636 -7.956 -11.931 1.00 90.44 99 ILE A CA 1
ATOM 796 C C . ILE A 1 99 ? 8.777 -8.715 -10.928 1.00 90.44 99 ILE A C 1
ATOM 798 O O . ILE A 1 99 ? 7.637 -9.097 -11.205 1.00 90.44 99 ILE A O 1
ATOM 802 N N . VAL A 1 100 ? 9.330 -8.890 -9.731 1.00 88.75 100 VAL A N 1
ATOM 803 C CA . VAL A 1 100 ? 8.630 -9.490 -8.597 1.00 88.75 100 VAL A CA 1
ATOM 804 C C . VAL A 1 100 ? 8.145 -8.378 -7.679 1.00 88.75 100 VAL A C 1
ATOM 806 O O . VAL A 1 100 ? 8.947 -7.620 -7.139 1.00 88.75 100 VAL A O 1
ATOM 809 N N . LEU A 1 101 ? 6.827 -8.287 -7.506 1.00 89.75 101 LEU A N 1
ATOM 810 C CA . LEU A 1 101 ? 6.203 -7.347 -6.577 1.00 89.75 101 LEU A CA 1
ATOM 811 C C . LEU A 1 101 ? 5.978 -8.030 -5.228 1.00 89.75 101 LEU A C 1
ATOM 813 O O . LEU A 1 101 ? 5.207 -8.987 -5.139 1.00 89.75 101 LEU A O 1
ATOM 817 N N . GLU A 1 102 ? 6.635 -7.546 -4.177 1.00 91.19 102 GLU A N 1
ATOM 818 C CA . GLU A 1 102 ? 6.419 -8.048 -2.818 1.00 91.19 102 GLU A CA 1
ATOM 819 C C . GLU A 1 102 ? 5.109 -7.497 -2.247 1.00 91.19 102 GLU A C 1
ATOM 821 O O . GLU A 1 102 ? 4.912 -6.284 -2.280 1.00 91.19 102 GLU A O 1
ATOM 826 N N . PRO A 1 103 ? 4.210 -8.322 -1.688 1.00 91.56 103 PRO A N 1
ATOM 827 C CA . PRO A 1 103 ? 3.011 -7.808 -1.040 1.00 91.56 103 PRO A CA 1
ATOM 828 C C . PRO A 1 103 ? 3.351 -7.044 0.247 1.00 91.56 103 PRO A C 1
ATOM 830 O O . PRO A 1 103 ? 4.327 -7.343 0.943 1.00 91.56 103 PRO A O 1
ATOM 833 N N . PHE A 1 104 ? 2.505 -6.078 0.598 1.00 91.62 104 PHE A N 1
ATOM 834 C CA . PHE A 1 104 ? 2.492 -5.525 1.944 1.00 91.62 104 PHE A CA 1
ATOM 835 C C . PHE A 1 104 ? 1.973 -6.553 2.945 1.00 91.62 104 PHE A C 1
ATOM 837 O O . PHE A 1 104 ? 0.996 -7.261 2.698 1.00 91.62 104 PHE A O 1
ATOM 844 N N . SER A 1 105 ? 2.596 -6.575 4.118 1.00 90.88 105 SER A N 1
ATOM 845 C CA . SER A 1 105 ? 2.075 -7.316 5.257 1.00 9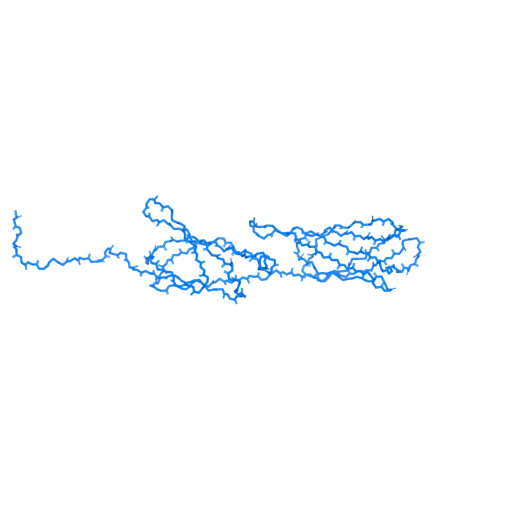0.88 105 SER A CA 1
ATOM 846 C C . SER A 1 105 ? 1.039 -6.466 5.981 1.00 90.88 105 SER A C 1
ATOM 848 O O . SER A 1 105 ? 1.361 -5.405 6.520 1.00 90.88 105 SER A O 1
ATOM 850 N N . MET A 1 106 ? -0.199 -6.949 6.019 1.00 93.56 106 MET A N 1
ATOM 851 C CA . MET A 1 106 ? -1.223 -6.426 6.916 1.00 93.56 106 MET A CA 1
ATOM 852 C C . MET A 1 106 ? -1.365 -7.347 8.122 1.00 93.56 106 MET A C 1
ATOM 854 O O . MET A 1 106 ? -1.252 -8.568 8.006 1.00 93.56 106 MET A O 1
ATOM 858 N N . VAL A 1 107 ? -1.631 -6.759 9.279 1.00 94.88 107 VAL A N 1
ATOM 859 C CA . VAL A 1 107 ? -1.833 -7.468 10.538 1.00 94.88 107 VAL A CA 1
ATOM 860 C C . VAL A 1 107 ? -3.208 -7.171 11.097 1.00 94.88 107 VAL A C 1
ATOM 862 O O . VAL A 1 107 ? -3.775 -6.092 10.901 1.00 94.88 107 VAL A O 1
ATOM 865 N N . THR A 1 108 ? -3.755 -8.171 11.779 1.00 95.75 108 THR A N 1
ATOM 866 C CA . THR A 1 108 ? -5.043 -8.049 12.449 1.00 95.75 108 THR A CA 1
ATOM 867 C C . THR A 1 108 ? -4.810 -7.496 13.847 1.00 95.75 108 THR A C 1
ATOM 869 O O . THR A 1 108 ? -4.062 -8.073 14.639 1.00 95.75 108 THR A O 1
ATOM 872 N N . VAL A 1 109 ? -5.455 -6.374 14.144 1.00 95.69 109 VAL A N 1
ATOM 873 C CA . VAL A 1 109 ? -5.446 -5.748 15.463 1.00 95.69 109 VAL A CA 1
ATOM 874 C C . VAL A 1 109 ? -6.820 -5.925 16.071 1.00 95.69 109 VAL A C 1
ATOM 876 O O . VAL A 1 109 ? -7.816 -5.455 15.526 1.00 95.69 109 VAL A O 1
ATOM 879 N N . THR A 1 110 ? -6.868 -6.622 17.193 1.00 96.69 110 THR A N 1
ATOM 880 C CA . THR A 1 110 ? -8.085 -6.841 17.972 1.00 96.69 110 THR A CA 1
ATOM 881 C C . THR A 1 110 ? -7.996 -6.080 19.280 1.00 96.69 110 THR A C 1
ATOM 883 O O . THR A 1 110 ? -6.905 -5.763 19.742 1.00 96.69 110 THR A O 1
ATOM 886 N N . GLY A 1 111 ? -9.119 -5.825 19.926 1.00 95.69 111 GLY A N 1
ATOM 887 C CA . GLY A 1 111 ? -9.096 -5.277 21.274 1.00 95.69 111 GLY A CA 1
ATOM 888 C C . GLY A 1 111 ? -10.483 -5.166 21.858 1.00 95.69 111 GLY A C 1
ATOM 889 O O . GLY A 1 111 ? -11.475 -5.357 21.151 1.00 95.69 111 GLY A O 1
ATOM 890 N N . LYS A 1 112 ? -10.535 -4.851 23.147 1.00 96.38 112 LYS A N 1
ATOM 891 C CA . LYS A 1 112 ? -11.768 -4.645 23.891 1.00 96.38 112 LYS A CA 1
ATOM 892 C C . LYS A 1 112 ? -11.842 -3.226 24.441 1.00 96.38 112 LYS A C 1
ATOM 894 O O . LYS A 1 112 ? -10.862 -2.702 24.967 1.00 96.38 112 LYS A O 1
ATOM 899 N N . VAL A 1 113 ? -13.023 -2.620 24.345 1.00 96.81 113 VAL A N 1
ATOM 900 C CA . VAL A 1 113 ? -13.304 -1.305 24.924 1.00 96.81 113 VAL A CA 1
ATOM 901 C C . VAL A 1 113 ? -14.134 -1.450 26.195 1.00 96.81 113 VAL A C 1
ATOM 903 O O . VAL A 1 113 ? -15.209 -2.060 26.178 1.00 96.81 113 VAL A O 1
ATOM 906 N N . THR A 1 114 ? -13.643 -0.888 27.297 1.00 95.94 114 THR A N 1
ATOM 907 C CA . THR A 1 114 ? -14.292 -0.947 28.614 1.00 95.94 114 THR A CA 1
ATOM 908 C C . THR A 1 114 ? -14.551 0.436 29.202 1.00 95.94 114 THR A C 1
ATOM 910 O O . THR A 1 114 ? -13.913 1.423 28.845 1.00 95.94 114 THR A O 1
ATOM 913 N N . ASP A 1 115 ? -15.529 0.510 30.098 1.00 95.12 115 ASP A N 1
ATOM 914 C CA . ASP A 1 115 ? -15.837 1.696 30.892 1.00 95.12 115 ASP A CA 1
ATOM 915 C C . ASP A 1 115 ? -14.895 1.740 32.097 1.00 95.12 115 ASP A C 1
ATOM 917 O O . ASP A 1 115 ? -14.866 0.823 32.915 1.00 95.12 115 ASP A O 1
ATOM 921 N N . THR A 1 116 ? -14.091 2.792 32.199 1.00 92.12 116 THR A N 1
ATOM 922 C CA . THR A 1 116 ? -13.112 2.940 33.288 1.00 92.12 116 THR A CA 1
ATOM 923 C C . THR A 1 116 ? -13.756 3.303 34.623 1.00 92.12 116 THR A C 1
ATOM 925 O O . THR A 1 116 ? -13.157 3.058 35.670 1.00 92.12 116 THR A O 1
ATOM 928 N N . ASN A 1 117 ? -14.986 3.827 34.607 1.00 91.81 117 ASN A N 1
ATOM 929 C CA . ASN A 1 117 ? -15.729 4.190 35.812 1.00 91.81 117 ASN A CA 1
ATOM 930 C C . ASN A 1 117 ? -16.541 3.012 36.374 1.00 91.81 117 ASN A C 1
ATOM 932 O O . ASN A 1 117 ? -16.976 3.055 37.526 1.00 91.81 117 ASN A O 1
ATOM 936 N N . ILE A 1 118 ? -16.768 1.960 35.577 1.00 90.69 118 ILE A N 1
ATOM 937 C CA . ILE A 1 118 ? -17.564 0.789 35.958 1.00 90.69 118 ILE A CA 1
ATOM 938 C C . ILE A 1 118 ? -16.775 -0.479 35.642 1.00 90.69 118 ILE A C 1
ATOM 940 O O . ILE A 1 118 ? -16.689 -0.889 34.486 1.00 90.69 118 ILE A O 1
ATOM 944 N N . SER A 1 119 ? -16.255 -1.128 36.690 1.00 86.19 119 SER A N 1
ATOM 945 C CA . SER A 1 119 ? -15.461 -2.359 36.561 1.00 86.19 119 SER A CA 1
ATOM 946 C C . SER A 1 119 ? -16.130 -3.375 35.639 1.00 86.19 119 SER A C 1
ATOM 948 O O . SER A 1 119 ? -17.321 -3.663 35.769 1.00 86.19 119 SER A O 1
ATOM 950 N N . ASP A 1 120 ? -15.340 -3.905 34.708 1.00 82.06 120 ASP A N 1
ATOM 951 C CA . ASP A 1 120 ? -15.697 -4.983 33.781 1.00 82.06 120 ASP A CA 1
ATOM 952 C C . ASP A 1 120 ? -16.849 -4.677 32.810 1.00 82.06 120 ASP A C 1
ATOM 954 O O . ASP A 1 120 ? -17.264 -5.546 32.032 1.00 82.06 120 ASP A O 1
ATOM 958 N N . ARG A 1 121 ? -17.349 -3.435 32.777 1.00 92.62 121 ARG A N 1
ATOM 959 C CA . ARG A 1 121 ? -18.368 -3.042 31.807 1.00 92.62 121 ARG A CA 1
ATOM 960 C C . ARG A 1 121 ? -17.729 -2.867 30.437 1.00 92.62 121 ARG A C 1
ATOM 962 O O . ARG A 1 121 ? -16.922 -1.973 30.207 1.00 92.62 121 ARG A O 1
ATOM 969 N N . SER A 1 122 ? -18.139 -3.720 29.508 1.00 96.56 122 SER A N 1
ATOM 970 C CA . SER A 1 122 ? -17.762 -3.601 28.098 1.00 96.56 122 SER A CA 1
ATOM 971 C C . SER A 1 122 ? -18.643 -2.561 27.413 1.00 96.56 122 SER A C 1
ATOM 973 O O . SER A 1 122 ? -19.828 -2.449 27.736 1.00 96.56 122 SER A O 1
ATOM 975 N N . ILE A 1 123 ? -18.076 -1.796 26.483 1.00 96.69 123 ILE A N 1
ATOM 976 C CA . ILE A 1 123 ? -18.800 -0.736 25.784 1.00 96.69 123 ILE A CA 1
ATOM 977 C C . ILE A 1 123 ? -19.072 -1.170 24.345 1.00 96.69 123 ILE A C 1
ATOM 979 O O . ILE A 1 123 ? -18.178 -1.194 23.500 1.00 96.69 123 ILE A O 1
ATOM 983 N N . GLU A 1 124 ? -20.333 -1.473 24.057 1.00 97.62 124 GLU A N 1
ATOM 984 C CA . GLU A 1 124 ? -20.806 -1.750 22.699 1.00 97.62 124 GLU A CA 1
ATOM 985 C C . GLU A 1 124 ? -20.895 -0.486 21.841 1.00 97.62 124 GLU A C 1
ATOM 987 O O . GLU A 1 124 ? -21.003 0.626 22.365 1.00 97.62 124 GLU A O 1
ATOM 992 N N . ALA A 1 125 ? -20.929 -0.641 20.518 1.00 97.81 125 ALA A N 1
ATOM 993 C CA . ALA A 1 125 ? -21.182 0.439 19.565 1.00 97.81 125 ALA A CA 1
ATOM 994 C C . ALA A 1 125 ? -20.239 1.658 19.687 1.00 97.81 125 ALA A C 1
ATOM 996 O O . ALA A 1 125 ? -20.645 2.795 19.433 1.00 97.81 125 ALA A O 1
ATOM 997 N N . VAL A 1 126 ? -18.986 1.439 20.090 1.00 98.25 126 VAL A N 1
ATOM 998 C CA . VAL A 1 126 ? -17.905 2.431 20.018 1.00 98.25 126 VAL A CA 1
ATOM 999 C C . VAL A 1 126 ? -17.400 2.470 18.583 1.00 98.25 126 VAL A C 1
ATOM 1001 O O . VAL A 1 126 ? -17.070 1.430 18.018 1.00 98.25 126 VAL A O 1
ATOM 1004 N N . GLN A 1 127 ? -17.332 3.662 17.997 1.00 98.31 127 GLN A N 1
ATOM 1005 C CA . GLN A 1 127 ? -16.688 3.881 16.706 1.00 98.31 127 GLN A CA 1
ATOM 1006 C C . GLN A 1 127 ? -15.175 3.870 16.913 1.00 98.31 127 GLN A C 1
ATOM 1008 O O . GLN A 1 127 ? -14.645 4.712 17.637 1.00 98.31 127 GLN A O 1
ATOM 1013 N N . VAL A 1 128 ? -14.491 2.920 16.284 1.00 98.25 128 VAL A N 1
ATOM 1014 C CA . VAL A 1 128 ? -13.032 2.808 16.300 1.00 98.25 128 VAL A CA 1
ATOM 1015 C C . VAL A 1 128 ? -12.531 3.164 14.911 1.00 98.25 128 VAL A C 1
ATOM 1017 O O . VAL A 1 128 ? -12.872 2.486 13.945 1.00 98.25 128 VAL A O 1
ATOM 1020 N N . GLN A 1 129 ? -11.738 4.222 14.790 1.00 98.12 129 GLN A N 1
ATOM 1021 C CA . GLN A 1 129 ? -11.161 4.659 13.520 1.00 98.12 129 GLN A CA 1
ATOM 1022 C C . GLN A 1 129 ? -9.645 4.628 13.618 1.00 98.12 129 GLN A C 1
ATOM 1024 O O . GLN A 1 129 ? -9.088 5.185 14.553 1.00 98.12 129 GLN A O 1
ATOM 1029 N N . ALA A 1 130 ? -8.981 4.022 12.640 1.00 97.94 130 ALA A N 1
ATOM 1030 C CA . ALA A 1 130 ? -7.532 4.016 12.532 1.00 97.94 130 ALA A CA 1
ATOM 1031 C C . ALA A 1 130 ? -7.087 4.666 11.224 1.00 97.94 130 ALA A C 1
ATOM 1033 O O . ALA A 1 130 ? -7.655 4.397 10.162 1.00 97.94 130 ALA A O 1
ATOM 1034 N N . VAL A 1 131 ? -6.046 5.492 11.309 1.00 98.06 131 VAL A N 1
ATOM 1035 C CA . VAL A 1 131 ? -5.405 6.140 10.163 1.00 98.06 131 VAL A CA 1
ATOM 1036 C C . VAL A 1 131 ? -3.909 5.835 10.178 1.00 98.06 131 VAL A C 1
ATOM 1038 O O . VAL A 1 131 ? -3.259 5.911 11.219 1.00 98.06 131 VAL A O 1
ATOM 1041 N N . GLN A 1 132 ? -3.360 5.490 9.014 1.00 97.69 132 GLN A N 1
ATOM 1042 C CA . GLN A 1 132 ? -1.930 5.280 8.790 1.00 97.69 132 GLN A CA 1
ATOM 1043 C C . GLN A 1 132 ? -1.477 6.086 7.571 1.00 97.69 132 GLN A C 1
ATOM 1045 O O . GLN A 1 132 ? -2.173 6.136 6.559 1.00 97.69 132 GLN A O 1
ATOM 1050 N N . THR A 1 133 ? -0.281 6.671 7.643 1.00 97.06 133 THR A N 1
ATOM 1051 C CA . THR A 1 133 ? 0.432 7.163 6.454 1.00 97.06 133 THR A CA 1
ATOM 1052 C C . THR A 1 133 ? 1.517 6.156 6.103 1.00 97.06 133 THR A C 1
ATOM 1054 O O . THR A 1 133 ? 2.552 6.102 6.766 1.00 97.06 133 THR A O 1
ATOM 1057 N N . VAL A 1 134 ? 1.274 5.344 5.078 1.00 96.19 134 VAL A N 1
ATOM 1058 C CA . VAL A 1 134 ? 2.203 4.300 4.635 1.00 96.19 134 VAL A CA 1
ATOM 1059 C C . VAL A 1 134 ? 3.194 4.914 3.653 1.00 96.19 134 VAL A C 1
ATOM 1061 O O . VAL A 1 134 ? 2.799 5.580 2.695 1.00 96.19 134 VAL A O 1
ATOM 1064 N N . THR A 1 135 ? 4.487 4.706 3.900 1.00 94.25 135 THR A N 1
ATOM 1065 C CA . THR A 1 135 ? 5.551 5.100 2.967 1.00 94.25 135 THR A CA 1
ATOM 1066 C C . THR A 1 135 ? 5.956 3.888 2.141 1.00 94.25 135 THR A C 1
ATOM 1068 O O . THR A 1 135 ? 6.379 2.876 2.695 1.00 94.25 135 THR A O 1
ATOM 1071 N N . ASN A 1 136 ? 5.832 4.000 0.822 1.00 93.00 136 ASN A N 1
ATOM 1072 C CA . ASN A 1 136 ? 6.182 2.970 -0.142 1.00 93.00 136 ASN A CA 1
ATOM 1073 C C . ASN A 1 136 ? 7.277 3.502 -1.078 1.00 93.00 136 ASN A C 1
ATOM 1075 O O . ASN A 1 136 ? 7.002 4.033 -2.153 1.00 93.00 136 ASN A O 1
ATOM 1079 N N . HIS A 1 137 ? 8.531 3.412 -0.631 1.00 89.88 137 HIS A N 1
ATOM 1080 C CA . HIS A 1 137 ? 9.681 4.040 -1.287 1.00 89.88 137 HIS A CA 1
ATOM 1081 C C . HIS A 1 137 ? 9.496 5.567 -1.436 1.00 89.88 137 HIS A C 1
ATOM 1083 O O . HIS A 1 137 ? 9.460 6.276 -0.431 1.00 89.88 137 HIS A O 1
ATOM 1089 N N . ILE A 1 138 ? 9.391 6.074 -2.668 1.00 85.62 138 ILE A N 1
ATOM 1090 C CA . ILE A 1 138 ? 9.189 7.503 -2.965 1.00 85.62 138 ILE A CA 1
ATOM 1091 C C . ILE A 1 138 ? 7.727 7.923 -2.816 1.00 85.62 138 ILE A C 1
ATOM 1093 O O . ILE A 1 138 ? 7.449 9.111 -2.673 1.00 85.62 138 ILE A O 1
ATOM 1097 N N . GLU A 1 139 ? 6.812 6.957 -2.804 1.00 90.25 139 GLU A N 1
ATOM 1098 C CA . GLU A 1 139 ? 5.382 7.197 -2.728 1.00 90.25 139 GLU A CA 1
ATOM 1099 C C . GLU A 1 139 ? 4.874 7.153 -1.288 1.00 90.25 139 GLU A C 1
ATOM 1101 O O . GLU A 1 139 ? 5.434 6.491 -0.406 1.00 90.25 139 GLU A O 1
ATOM 1106 N N . LYS A 1 140 ? 3.766 7.852 -1.042 1.00 93.25 140 LYS A N 1
ATOM 1107 C CA . LYS A 1 140 ? 3.056 7.824 0.239 1.00 93.25 140 LYS A CA 1
ATOM 1108 C C . LYS A 1 140 ? 1.562 7.759 0.006 1.00 93.25 140 LYS A C 1
ATOM 1110 O O . LYS A 1 140 ? 1.033 8.487 -0.827 1.00 93.25 140 LYS A O 1
ATOM 1115 N N . PHE A 1 141 ? 0.870 6.954 0.802 1.00 94.25 141 PHE A N 1
ATOM 1116 C CA . PHE A 1 141 ? -0.585 6.892 0.764 1.00 94.25 141 PHE A CA 1
ATOM 1117 C C . PHE A 1 141 ? -1.190 6.843 2.164 1.00 94.25 141 PHE A C 1
ATOM 1119 O O . PHE A 1 141 ? -0.579 6.370 3.125 1.00 94.25 141 PHE A O 1
ATOM 1126 N N . SER A 1 142 ? -2.420 7.343 2.265 1.00 95.38 142 SER A N 1
ATOM 1127 C CA . SER A 1 142 ? -3.225 7.222 3.476 1.00 95.38 142 SER A CA 1
ATOM 1128 C C . SER A 1 142 ? -4.017 5.918 3.446 1.00 95.38 142 SER A C 1
ATOM 1130 O O . SER A 1 142 ? -4.656 5.589 2.442 1.00 95.38 142 SER A O 1
ATOM 1132 N N . HIS A 1 143 ? -3.986 5.190 4.556 1.00 96.31 143 HIS A N 1
ATOM 1133 C CA . HIS A 1 143 ? -4.873 4.069 4.839 1.00 96.31 143 HIS A CA 1
ATOM 1134 C C . HIS A 1 143 ? -5.796 4.461 5.984 1.00 96.31 143 HIS A C 1
ATOM 1136 O O . HIS A 1 143 ? -5.345 4.965 7.011 1.00 96.31 143 HIS A O 1
ATOM 1142 N N . SER A 1 144 ? -7.096 4.259 5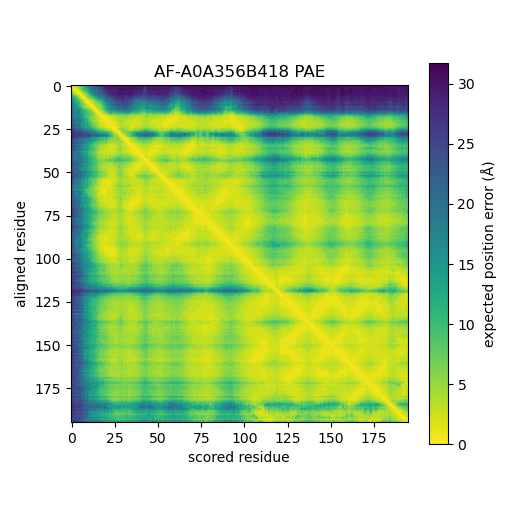.804 1.00 96.81 144 SER A N 1
ATOM 1143 C CA . SER A 1 144 ? -8.105 4.535 6.822 1.00 96.81 144 SER A CA 1
ATOM 1144 C C . SER A 1 144 ? -9.046 3.349 6.915 1.00 96.81 144 SER A C 1
ATOM 1146 O O . SER A 1 144 ? -9.592 2.903 5.907 1.00 96.81 144 SER A O 1
ATOM 1148 N N . VAL A 1 145 ? -9.235 2.846 8.129 1.00 97.50 145 VAL A N 1
ATOM 1149 C CA . VAL A 1 145 ? -10.124 1.722 8.419 1.00 97.50 145 VAL A CA 1
ATOM 1150 C C . VAL A 1 145 ? -10.920 2.030 9.675 1.00 97.50 145 VAL A C 1
ATOM 1152 O O . VAL A 1 145 ? -10.444 2.728 10.571 1.00 97.50 145 VAL A O 1
ATOM 1155 N N . SER A 1 146 ? -12.145 1.525 9.739 1.00 97.62 146 SER A N 1
ATOM 1156 C CA . SER A 1 146 ? -12.991 1.661 10.913 1.00 97.62 146 SER A CA 1
ATOM 1157 C C . SER A 1 146 ? -13.636 0.339 11.298 1.00 97.62 146 SER A C 1
ATOM 1159 O O . SER A 1 146 ? -13.807 -0.562 10.477 1.00 97.62 146 SER A O 1
ATOM 1161 N N . ALA A 1 147 ? -13.986 0.246 12.573 1.00 98.06 147 ALA A N 1
ATOM 1162 C CA . ALA A 1 147 ? -14.773 -0.824 13.153 1.00 98.06 147 ALA A CA 1
ATOM 1163 C C . ALA A 1 147 ? -15.766 -0.238 14.159 1.00 98.06 147 ALA A C 1
ATOM 1165 O O . ALA A 1 147 ? -15.627 0.897 14.619 1.00 98.06 147 ALA A O 1
ATOM 1166 N N . VAL A 1 148 ? -16.766 -1.037 14.511 1.00 98.31 148 VAL A N 1
ATOM 1167 C CA . VAL A 1 148 ? -17.716 -0.728 15.577 1.00 98.31 148 VAL A CA 1
ATOM 1168 C C . VAL A 1 148 ? -17.655 -1.861 16.584 1.00 98.31 148 VAL A C 1
ATOM 1170 O O . VAL A 1 148 ? -17.680 -3.021 16.172 1.00 98.31 148 VAL A O 1
ATOM 1173 N N . THR A 1 149 ? -17.547 -1.545 17.876 1.00 98.31 149 THR A N 1
ATOM 1174 C CA . THR A 1 149 ? -17.474 -2.600 18.892 1.00 98.31 149 THR A CA 1
ATOM 1175 C C . THR A 1 149 ? -18.772 -3.401 18.983 1.00 98.31 149 THR A C 1
ATOM 1177 O O . THR A 1 149 ? -19.871 -2.842 18.900 1.00 98.31 149 THR A O 1
ATOM 1180 N N . ASP A 1 150 ? -18.644 -4.713 19.172 1.00 98.25 150 ASP A N 1
ATOM 1181 C CA . ASP A 1 150 ? -19.771 -5.620 19.407 1.00 98.25 150 ASP A CA 1
ATOM 1182 C C . ASP A 1 150 ? -20.367 -5.468 20.825 1.00 98.25 150 ASP A C 1
ATOM 1184 O O . ASP A 1 150 ? -19.921 -4.647 21.627 1.00 98.25 150 ASP A O 1
ATOM 1188 N N . ALA A 1 151 ? -21.373 -6.283 21.161 1.00 97.25 151 ALA A N 1
ATOM 1189 C CA . ALA A 1 151 ? -22.017 -6.284 22.482 1.00 97.25 151 ALA A CA 1
ATOM 1190 C C . ALA A 1 151 ? -21.057 -6.627 23.644 1.00 97.25 151 ALA A C 1
ATOM 1192 O O . ALA A 1 151 ? -21.346 -6.349 24.807 1.00 97.25 151 ALA A O 1
ATOM 1193 N N . GLN A 1 152 ? -19.912 -7.243 23.346 1.00 97.19 152 GLN A N 1
ATOM 1194 C CA . GLN A 1 152 ? -18.852 -7.573 24.295 1.00 97.19 152 GLN A CA 1
ATOM 1195 C C . GLN A 1 152 ? -17.724 -6.528 24.279 1.00 97.19 152 GLN A C 1
ATOM 1197 O O . GLN A 1 152 ? -16.721 -6.704 24.970 1.00 97.19 152 GLN A O 1
ATOM 1202 N N . GLY A 1 153 ? -17.892 -5.426 23.543 1.00 97.06 153 GLY A N 1
ATOM 1203 C CA . GLY A 1 153 ? -16.922 -4.346 23.426 1.00 97.06 153 GLY A CA 1
ATOM 1204 C C . GLY A 1 153 ? -15.731 -4.667 22.525 1.00 97.06 153 GLY A C 1
ATOM 1205 O O . GLY A 1 153 ? -14.771 -3.901 22.527 1.00 97.06 153 GLY A O 1
ATOM 1206 N N . ASN A 1 154 ? -15.754 -5.768 21.770 1.00 98.12 154 ASN A N 1
ATOM 1207 C CA . ASN A 1 154 ? -14.620 -6.168 20.944 1.00 98.12 154 ASN A CA 1
ATOM 1208 C C . ASN A 1 154 ? -14.637 -5.468 19.589 1.00 98.12 154 ASN A C 1
ATOM 1210 O O . ASN A 1 154 ? -15.695 -5.275 18.993 1.00 98.12 154 ASN A O 1
ATOM 1214 N N . TYR A 1 155 ? -13.454 -5.158 19.066 1.00 97.75 155 TYR A N 1
ATOM 1215 C CA . TYR A 1 155 ? -13.261 -4.650 17.713 1.00 97.75 155 TYR A CA 1
ATOM 1216 C C . TYR A 1 155 ? -12.151 -5.412 16.985 1.00 97.75 155 TYR A C 1
ATOM 1218 O O . TYR A 1 155 ? -11.337 -6.119 17.585 1.00 97.75 155 TYR A O 1
ATOM 1226 N N . THR A 1 156 ? -12.117 -5.279 15.660 1.00 97.62 156 THR A N 1
ATOM 1227 C CA . THR A 1 156 ? -11.068 -5.846 14.807 1.00 97.62 156 THR A CA 1
ATOM 1228 C C . THR A 1 156 ? -10.753 -4.883 13.668 1.00 97.62 156 THR A C 1
ATOM 1230 O O . THR A 1 156 ? -11.660 -4.397 12.999 1.00 97.62 156 THR A O 1
ATOM 1233 N N . LEU A 1 157 ? -9.469 -4.614 13.444 1.00 97.44 157 LEU A N 1
ATOM 1234 C CA . LEU A 1 157 ? -8.945 -3.755 12.385 1.00 97.44 157 LEU A CA 1
ATOM 1235 C C . LEU A 1 157 ? -7.881 -4.508 11.583 1.00 97.44 157 LEU A C 1
ATOM 1237 O O . LEU A 1 157 ? -7.187 -5.373 12.115 1.00 97.44 157 LEU A O 1
ATOM 1241 N N . SER A 1 158 ? -7.717 -4.134 10.315 1.00 96.56 158 SER A N 1
ATOM 1242 C CA . SER A 1 158 ? -6.613 -4.595 9.470 1.00 96.56 158 SER A CA 1
ATOM 1243 C C . SER A 1 158 ? -5.714 -3.411 9.124 1.00 96.56 158 SER A C 1
ATOM 1245 O O . SER A 1 158 ? -6.153 -2.457 8.472 1.00 96.56 158 SER A O 1
ATOM 1247 N N . LEU A 1 159 ? -4.471 -3.455 9.604 1.00 96.88 159 LEU A N 1
ATOM 1248 C CA . LEU A 1 159 ? -3.502 -2.359 9.520 1.00 96.88 159 LEU A CA 1
ATOM 1249 C C . LEU A 1 159 ? -2.218 -2.829 8.842 1.00 96.88 159 LEU A C 1
ATOM 1251 O O . LEU A 1 159 ? -1.855 -3.997 8.947 1.00 96.88 159 LEU A O 1
ATOM 1255 N N . TYR A 1 160 ? -1.505 -1.923 8.178 1.00 96.19 160 TYR A N 1
ATOM 1256 C CA . TYR A 1 160 ? -0.169 -2.212 7.659 1.00 96.19 160 TYR A CA 1
ATOM 1257 C C . TYR A 1 160 ? 0.804 -2.399 8.818 1.00 96.19 160 TYR A C 1
ATOM 1259 O O . TYR A 1 160 ? 0.848 -1.562 9.724 1.00 96.19 160 TYR A O 1
ATOM 1267 N N . ALA A 1 161 ? 1.581 -3.480 8.775 1.00 93.81 161 ALA A N 1
ATOM 1268 C CA . ALA A 1 161 ? 2.662 -3.699 9.725 1.00 93.81 161 ALA A CA 1
ATOM 1269 C C . ALA A 1 161 ? 3.730 -2.600 9.606 1.00 93.81 161 ALA A C 1
ATOM 1271 O O . ALA A 1 161 ? 3.877 -1.958 8.563 1.00 93.81 161 ALA A O 1
ATOM 1272 N N . ASP A 1 162 ? 4.461 -2.378 10.696 1.00 92.38 162 ASP A N 1
ATOM 1273 C CA . ASP A 1 162 ? 5.616 -1.480 10.791 1.00 92.38 162 ASP A CA 1
ATOM 1274 C C . ASP A 1 162 ? 5.322 -0.012 10.418 1.00 92.38 162 ASP A C 1
ATOM 1276 O O . ASP A 1 162 ? 6.228 0.800 10.244 1.00 92.38 162 ASP A O 1
ATOM 1280 N N . THR A 1 163 ? 4.039 0.358 10.353 1.00 94.50 163 THR A N 1
ATOM 1281 C CA . THR A 1 163 ? 3.571 1.721 10.082 1.00 94.50 163 THR A CA 1
ATOM 1282 C C . THR A 1 163 ? 2.769 2.236 11.269 1.00 94.50 163 THR A C 1
ATOM 1284 O O . THR A 1 163 ? 1.772 1.624 11.647 1.00 94.50 163 THR A O 1
ATOM 1287 N N . GLN A 1 164 ? 3.160 3.375 11.847 1.00 95.94 164 GLN A N 1
ATOM 1288 C CA . GLN A 1 164 ? 2.420 3.970 12.964 1.00 95.94 164 GLN A CA 1
ATOM 1289 C C . GLN A 1 164 ? 0.946 4.182 12.587 1.00 95.94 164 GLN A C 1
ATOM 1291 O O . GLN A 1 164 ? 0.638 4.775 11.551 1.00 95.94 164 GLN A O 1
ATOM 1296 N N . ALA A 1 165 ? 0.054 3.707 13.451 1.00 97.12 165 ALA A N 1
ATOM 1297 C CA . ALA A 1 165 ? -1.376 3.939 13.387 1.00 97.12 165 ALA A CA 1
ATOM 1298 C C . ALA A 1 165 ? -1.796 4.930 14.474 1.00 97.12 165 ALA A C 1
ATOM 1300 O O . ALA A 1 165 ? -1.442 4.768 15.645 1.00 97.12 165 ALA A O 1
ATOM 1301 N N . ASP A 1 166 ? -2.568 5.938 14.078 1.00 97.62 166 ASP A N 1
ATOM 1302 C CA . ASP A 1 166 ? -3.316 6.804 14.982 1.00 97.62 166 ASP A CA 1
ATOM 1303 C C . ASP A 1 166 ? -4.751 6.250 15.068 1.00 97.62 166 ASP A C 1
ATOM 1305 O O . ASP A 1 166 ? -5.468 6.237 14.064 1.00 97.62 166 ASP A O 1
ATOM 1309 N N . ILE A 1 167 ? -5.152 5.742 16.240 1.00 97.88 167 ILE A N 1
ATOM 1310 C CA . ILE A 1 167 ? -6.484 5.173 16.488 1.00 97.88 167 ILE A CA 1
ATOM 1311 C C . ILE A 1 167 ? -7.291 6.086 17.405 1.00 97.88 167 ILE A C 1
ATOM 1313 O O . ILE A 1 167 ? -6.824 6.448 18.483 1.00 97.88 167 ILE A O 1
ATOM 1317 N N . SER A 1 168 ? -8.522 6.392 17.011 1.00 97.50 168 SER A N 1
ATOM 1318 C CA . SER A 1 168 ? -9.499 7.140 17.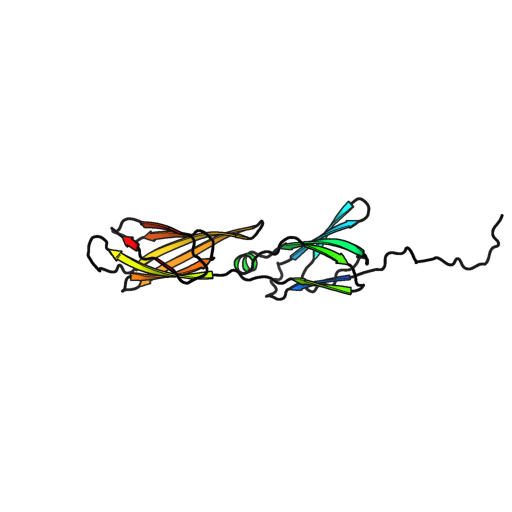797 1.00 97.50 168 SER A CA 1
ATOM 1319 C C . SER A 1 168 ? -10.686 6.256 18.175 1.00 97.50 168 SER A C 1
ATOM 1321 O O . SER A 1 168 ? -11.214 5.517 17.341 1.00 97.50 168 SER A O 1
ATOM 1323 N N . PHE A 1 169 ? -11.134 6.378 19.422 1.00 97.94 169 PHE A N 1
ATOM 1324 C CA . PHE A 1 169 ? -12.296 5.692 19.977 1.00 97.94 169 PHE A CA 1
ATOM 1325 C C . PHE A 1 169 ? -13.351 6.730 20.354 1.00 97.94 169 PHE A C 1
ATOM 1327 O O . PHE A 1 169 ? -13.093 7.614 21.172 1.00 97.94 169 PHE A O 1
ATOM 1334 N N . TYR A 1 170 ? -14.537 6.631 19.757 1.00 96.81 170 TYR A N 1
ATOM 1335 C CA . TYR A 1 170 ? -15.618 7.596 19.941 1.00 96.81 170 TYR A CA 1
ATOM 1336 C C . TYR A 1 170 ? -16.944 6.914 20.273 1.00 96.81 170 TYR A C 1
ATOM 1338 O O . TYR A 1 170 ? -17.417 6.032 19.551 1.00 96.81 170 TYR A O 1
ATOM 1346 N N . LYS A 1 171 ? -17.595 7.388 21.336 1.00 97.06 171 LYS A N 1
ATOM 1347 C CA . LYS A 1 171 ? -18.984 7.070 21.661 1.00 97.06 171 LYS A CA 1
ATOM 1348 C C . LYS A 1 171 ? -19.632 8.273 22.334 1.00 97.06 171 LYS A C 1
ATOM 1350 O O . LYS A 1 171 ? -19.039 8.892 23.209 1.00 97.06 171 LYS A O 1
ATOM 1355 N N . ALA A 1 172 ? -20.862 8.598 21.943 1.00 95.75 172 ALA A N 1
ATOM 1356 C CA . ALA A 1 172 ? -21.611 9.672 22.588 1.00 95.75 172 ALA A CA 1
ATOM 1357 C C . ALA A 1 172 ? -21.766 9.401 24.096 1.00 95.75 172 ALA A C 1
ATOM 1359 O O . ALA A 1 172 ? -22.138 8.296 24.494 1.00 95.75 172 ALA A O 1
ATOM 1360 N N . GLY A 1 173 ? -21.490 10.419 24.914 1.00 93.62 173 GLY A N 1
ATOM 1361 C CA . GLY A 1 173 ? -21.508 10.316 26.376 1.00 93.62 173 GLY A CA 1
ATOM 1362 C C . GLY A 1 173 ? -20.196 9.850 27.015 1.00 93.62 173 GLY A C 1
ATOM 1363 O O . GLY A 1 173 ? -20.162 9.765 28.234 1.00 93.62 173 GLY A O 1
ATOM 1364 N N . TYR A 1 174 ? -19.151 9.590 26.222 1.00 94.62 174 TYR A N 1
ATOM 1365 C CA . TYR A 1 174 ? -17.796 9.275 26.683 1.00 94.62 174 TYR A CA 1
ATOM 1366 C C . TYR A 1 174 ? -16.786 10.279 26.117 1.00 94.62 174 TYR A C 1
ATOM 1368 O O . TYR A 1 174 ? -17.008 10.861 25.048 1.00 94.62 174 TYR A O 1
ATOM 1376 N N . GLU A 1 175 ? -15.663 10.461 26.808 1.00 94.12 175 GLU A N 1
ATOM 1377 C CA . GLU A 1 175 ? -14.524 11.203 26.270 1.00 94.12 175 GLU A CA 1
ATOM 1378 C C . GLU A 1 175 ? -13.869 10.458 25.098 1.00 94.12 175 GLU A C 1
ATOM 1380 O O . GLU A 1 175 ? -13.832 9.227 25.039 1.00 94.12 175 GLU A O 1
ATOM 1385 N N . VAL A 1 176 ? -13.336 11.215 24.134 1.00 94.06 176 VAL A N 1
ATOM 1386 C CA . VAL A 1 176 ? -12.618 10.631 22.994 1.00 94.06 176 VAL A CA 1
ATOM 1387 C C . VAL A 1 176 ? -11.243 10.169 23.449 1.00 94.06 176 VAL A C 1
ATOM 1389 O O . VAL A 1 176 ? -10.429 10.981 23.888 1.00 94.06 176 VAL A O 1
ATOM 1392 N N . SER A 1 177 ? -10.954 8.884 23.260 1.00 95.00 177 SER A N 1
ATOM 1393 C CA . SER A 1 177 ? -9.620 8.333 23.500 1.00 95.00 177 SER A CA 1
ATOM 1394 C C . SER A 1 177 ? -8.846 8.213 22.193 1.00 95.00 177 SER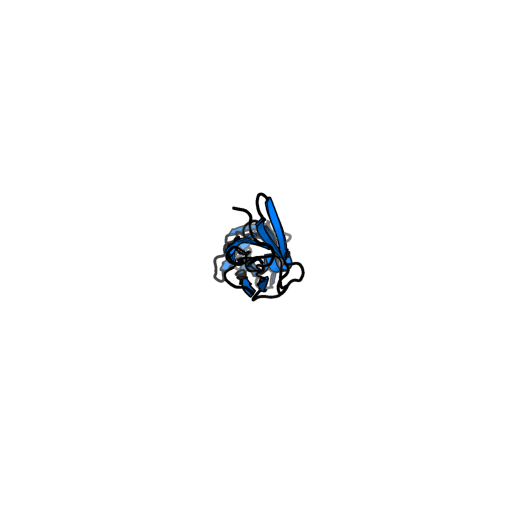 A C 1
ATOM 1396 O O . SER A 1 177 ? -9.407 7.853 21.157 1.00 95.00 177 SER A O 1
ATOM 1398 N N . ASN A 1 178 ? -7.551 8.528 22.235 1.00 95.31 178 ASN A N 1
ATOM 1399 C CA . ASN A 1 178 ? -6.652 8.430 21.091 1.00 95.31 178 ASN A CA 1
ATOM 1400 C C . ASN A 1 178 ? -5.404 7.641 21.481 1.00 95.31 178 ASN A C 1
ATOM 1402 O O . ASN A 1 178 ? -4.753 7.951 22.477 1.00 95.31 178 ASN A O 1
ATOM 1406 N N . VAL A 1 179 ? -5.046 6.656 20.665 1.00 94.75 179 VAL A N 1
ATOM 1407 C CA . VAL A 1 179 ? -3.893 5.783 20.877 1.00 94.75 179 VAL A CA 1
ATOM 1408 C C . VAL A 1 179 ? -3.002 5.824 19.647 1.00 94.75 179 VAL A C 1
ATOM 1410 O O . VAL A 1 179 ? -3.482 5.797 18.516 1.00 94.75 179 VAL A O 1
ATOM 1413 N N . LYS A 1 180 ? -1.688 5.870 19.868 1.00 94.69 180 LYS A N 1
ATOM 1414 C CA . LYS A 1 180 ? -0.684 5.771 18.809 1.00 94.69 180 LYS A CA 1
ATOM 1415 C C . LYS A 1 180 ? 0.186 4.561 19.060 1.00 94.69 180 LYS A C 1
ATOM 1417 O O . LYS A 1 180 ? 0.735 4.426 20.151 1.00 94.69 180 LYS A O 1
ATOM 1422 N N . PHE A 1 181 ? 0.334 3.705 18.061 1.00 92.19 181 PHE A N 1
ATOM 1423 C CA . PHE A 1 181 ? 1.247 2.570 18.145 1.00 92.19 181 PHE A CA 1
ATOM 1424 C C . PHE A 1 181 ? 1.650 2.094 16.750 1.00 92.19 181 PHE A C 1
ATOM 1426 O O . PHE A 1 181 ? 0.978 2.381 15.761 1.00 92.19 181 PHE A O 1
ATOM 1433 N N . THR A 1 182 ? 2.750 1.353 16.677 1.00 93.44 182 THR A N 1
ATOM 1434 C CA . THR A 1 182 ? 3.227 0.732 15.440 1.00 93.44 182 THR A CA 1
ATOM 1435 C C . THR A 1 182 ? 3.011 -0.773 15.550 1.00 93.44 182 THR A C 1
ATOM 1437 O O . THR A 1 182 ? 3.622 -1.397 16.422 1.00 93.44 182 THR A O 1
ATOM 1440 N N . PRO A 1 183 ? 2.139 -1.371 14.724 1.00 88.00 183 PRO A N 1
ATOM 1441 C CA . PRO A 1 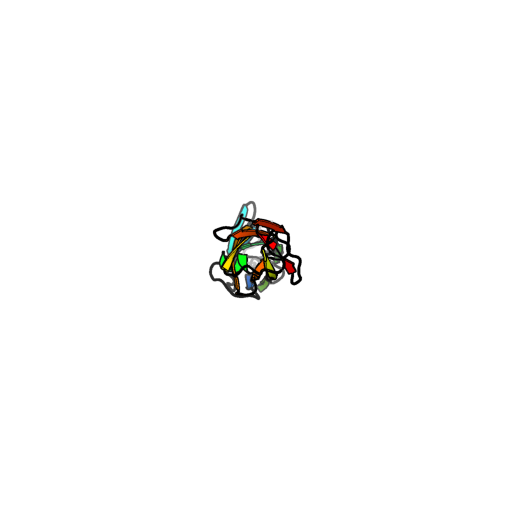183 ? 1.865 -2.787 14.814 1.00 88.00 183 PRO A CA 1
ATOM 1442 C C . PRO A 1 183 ? 3.020 -3.597 14.204 1.00 88.00 183 PRO A C 1
ATOM 1444 O O . PRO A 1 183 ? 3.371 -3.400 13.045 1.00 88.00 183 PRO A O 1
ATOM 1447 N N . ALA A 1 184 ? 3.620 -4.502 14.977 1.00 86.31 184 ALA A N 1
ATOM 1448 C CA . ALA A 1 184 ? 4.621 -5.450 14.480 1.00 86.31 184 ALA A CA 1
ATOM 1449 C C . ALA A 1 184 ? 3.974 -6.552 13.614 1.00 86.31 184 ALA A C 1
ATOM 1451 O O . ALA A 1 184 ? 2.752 -6.681 13.591 1.00 86.31 184 AL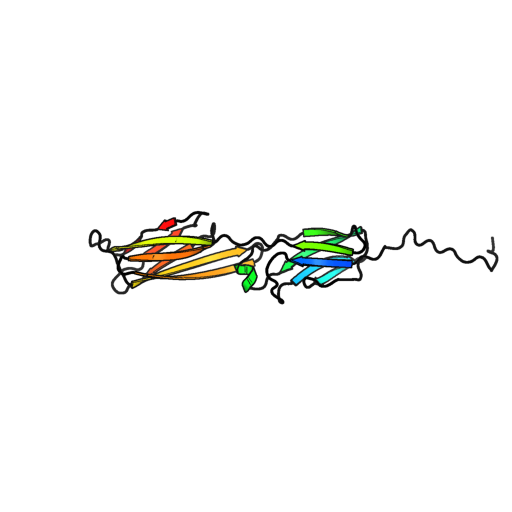A A O 1
ATOM 1452 N N . LEU A 1 185 ? 4.788 -7.390 12.955 1.00 81.62 185 LEU A N 1
ATOM 1453 C CA . LEU A 1 185 ? 4.375 -8.558 12.148 1.00 81.62 185 LEU A CA 1
ATOM 1454 C C . LEU A 1 185 ? 3.790 -9.723 12.981 1.00 81.62 185 LEU A C 1
ATOM 1456 O O . LEU A 1 185 ? 4.205 -10.874 12.864 1.00 81.62 185 LEU A O 1
ATOM 1460 N N . GLN A 1 186 ? 2.828 -9.430 13.848 1.00 78.31 186 GLN A N 1
ATOM 1461 C CA . GLN A 1 186 ? 2.081 -10.391 14.652 1.00 78.31 186 GLN A CA 1
ATOM 1462 C C . GLN A 1 186 ? 0.707 -9.812 15.002 1.00 78.31 186 GLN A C 1
ATOM 1464 O O . GLN A 1 186 ? 0.502 -8.601 14.936 1.00 78.31 186 GLN A O 1
ATOM 1469 N N . ASN A 1 187 ? -0.237 -10.670 15.390 1.00 77.25 187 ASN A N 1
ATOM 1470 C CA . ASN A 1 187 ? -1.530 -10.202 15.886 1.00 77.25 187 ASN A CA 1
ATOM 1471 C C . ASN A 1 187 ? -1.340 -9.430 17.195 1.00 77.25 187 ASN A C 1
ATOM 1473 O O . ASN A 1 187 ? -0.558 -9.839 18.057 1.00 77.25 187 ASN A O 1
ATOM 1477 N N . ILE A 1 188 ? -2.062 -8.320 17.337 1.00 84.06 188 ILE A N 1
ATOM 1478 C CA . ILE A 1 188 ? -1.948 -7.424 18.491 1.00 84.06 188 ILE A CA 1
ATOM 1479 C C . ILE A 1 188 ? -3.302 -7.303 19.167 1.00 84.06 188 ILE A C 1
ATOM 1481 O O . ILE A 1 188 ? -4.315 -7.080 18.502 1.00 84.06 188 ILE A O 1
ATOM 1485 N N . THR A 1 189 ? -3.287 -7.407 20.494 1.00 85.31 189 THR A N 1
ATOM 1486 C CA . THR A 1 189 ? -4.412 -7.030 21.346 1.00 85.31 189 THR A CA 1
ATOM 1487 C C . THR A 1 189 ? -4.167 -5.635 21.904 1.00 85.31 189 THR A C 1
ATOM 1489 O O . THR A 1 189 ? -3.138 -5.402 22.539 1.00 85.31 189 THR A O 1
ATOM 1492 N N . LEU A 1 190 ? -5.100 -4.716 21.665 1.00 87.56 190 LEU A N 1
ATOM 1493 C CA . LEU A 1 190 ? -5.054 -3.344 22.156 1.00 87.56 190 LEU A CA 1
ATOM 1494 C C . LEU A 1 190 ? -6.356 -3.007 22.887 1.00 87.56 190 LEU A C 1
ATOM 1496 O O . LEU A 1 190 ? -7.328 -2.537 22.294 1.00 87.56 190 LEU A O 1
ATOM 1500 N N . ASP A 1 191 ? -6.373 -3.242 24.192 1.00 88.62 191 ASP A N 1
ATOM 1501 C CA . ASP A 1 191 ? -7.512 -2.870 25.026 1.00 88.62 191 ASP A CA 1
ATOM 1502 C C . ASP A 1 191 ? -7.486 -1.372 25.333 1.00 88.62 191 ASP A C 1
ATOM 1504 O O . ASP A 1 191 ? -6.426 -0.745 25.411 1.00 88.62 191 ASP A O 1
ATOM 1508 N N . THR A 1 192 ? -8.660 -0.760 25.459 1.00 89.25 192 THR A N 1
ATOM 1509 C CA . THR A 1 192 ? -8.778 0.682 25.706 1.00 89.25 192 THR A CA 1
ATOM 1510 C C . THR A 1 192 ? -9.939 0.967 26.644 1.00 89.25 192 THR A C 1
ATOM 1512 O O . THR A 1 192 ? -11.036 0.443 26.481 1.00 89.25 192 THR A O 1
ATOM 1515 N N . GLY A 1 193 ? -9.696 1.820 27.633 1.00 86.75 193 GLY A N 1
ATOM 1516 C CA . GLY A 1 193 ? -10.735 2.331 28.516 1.00 86.75 193 GLY A CA 1
ATOM 1517 C C . GLY A 1 193 ? -11.282 3.668 28.019 1.00 86.75 193 GLY A C 1
ATOM 1518 O O . GLY A 1 193 ? -10.507 4.500 27.546 1.00 86.75 193 GLY A O 1
ATOM 1519 N N . LEU A 1 194 ? -12.592 3.881 28.152 1.00 92.12 194 LEU A N 1
ATOM 1520 C CA . LEU A 1 194 ? -13.230 5.195 28.025 1.00 92.12 194 LEU A CA 1
ATOM 1521 C C . LEU A 1 194 ? -13.763 5.659 29.387 1.00 92.12 194 LEU A C 1
ATOM 1523 O O . LEU A 1 194 ? -14.158 4.833 30.216 1.00 92.12 194 LEU A O 1
ATOM 1527 N N . SER A 1 195 ? -13.769 6.972 29.612 1.00 87.00 195 SER A N 1
ATOM 1528 C CA . SER A 1 195 ? -14.328 7.635 30.799 1.00 87.00 195 SER A CA 1
ATOM 1529 C C . SER A 1 195 ? -15.490 8.550 30.453 1.00 87.00 195 SER A C 1
ATOM 1531 O O . SER A 1 195 ? -15.511 9.086 29.319 1.00 87.00 195 SER A O 1
#

Foldseek 3Di:
DDDDPDDPPPDDCVVPFAWAKEAEAEPDDFDQPKWKWKWFDDPPDIDIDIGGHPDIGTDDGAQTKIKMFIDDDPVVVQFFAGDDIDIDGRHDRYDYHYDYTHTFDKEKEKEWEAAPVDPQHTDFFKKKKKWWWDDRPPDTDIDIDIWTAHNNRMTMDIGTAQTKIWMWIDDPPWDIDIDIDGHHNYYHYDYYYID

Nearest PDB structures (foldseek):
  6fwv-assembly1_A  TM=4.520E-01  e=2.607E-07  Bacillus anthracis
  6fwv-assembly2_B  TM=4.329E-01  e=4.150E-07  Bacillus anthracis
  4oq1-assembly1_A  TM=3.957E-01  e=1.712E-05  Streptococcus pneumoniae TIGR4
  7w6b-assembly1_A  TM=3.695E-01  e=1.955E-06  Streptococcus oralis ATCC 35037
  5xya-assembly1_A  TM=4.216E-01  e=5.915E-05  Streptococcus pyogenes

pLDDT: mean 89.07, std 11.34, range [44.03, 98.31]

Mean predicted aligned error: 7.62 Å

Radius of gyration: 28.42 Å; Cα contacts (8 Å, |Δi|>4): 439; chains: 1; bounding box: 70×25×96 Å

Secondary structure (DSSP, 8-state):
-PPPTT-------TTSPPEEEEEEEESS---TT-EEEEEEEETTEEEEEEE-TT-EEEEEETT-EEEEEEE--HHHHHHBPPPPPEEEE--SSEEEEEEPPPBPPEEEEEEEEEESSSTT-B-TT-EEEEEEEEEETTEEEEEEEEEE--TTSEEEEEEETTS-EEEEEE-TTSPPEEEEE---SS-EE--EEE-

Sequence (195 aa):
FTPLPGSPAKISLSNALKPATLQFVYTNPKNPYTYIDCKYQNGKYMQTVYVYSDEVNTGFYMGQEMTYQVHLDDTDLKRYKLPAEKTITLTDQSQIETIVLEPFSMVTVTGKVTDTNISDRSIEAVQVQAVQTVTNHIEKFSHSVSAVTDAQGNYTLSLYADTQADISFYKAGYEVSNVKFTPALQNITLDTGLS

Solvent-accessible surface area (backbone atoms only — not comparable to full-atom values): 11182 Å² total; per-residue (Å²): 138,81,84,78,91,81,73,81,82,81,78,79,62,86,84,54,79,48,65,16,31,45,27,38,41,66,78,54,88,84,57,92,74,31,37,29,48,37,36,33,74,57,89,94,41,79,44,78,46,83,43,51,67,72,43,80,43,72,92,46,33,48,72,42,56,36,37,37,35,69,43,65,36,80,72,50,52,71,46,27,48,60,63,74,73,46,78,49,62,34,86,38,58,73,37,74,49,77,45,78,65,49,66,58,62,66,27,52,38,33,29,39,31,30,37,67,88,40,88,90,36,48,39,47,66,28,41,36,39,38,40,30,70,46,74,42,80,95,44,73,47,79,48,75,49,72,36,57,19,38,86,72,5,38,40,62,46,78,41,57,39,78,33,56,31,48,35,38,40,43,40,94,96,43,53,76,42,77,49,76,52,60,44,54,98,52,78,42,80,57,69,46,67,39,86